Protein AF-A0A5E6NPQ6-F1 (afdb_monomer_lite)

Foldseek 3Di:
DWLKEKEKEFAQEQWKKAWDDKDWPFFDWPADDDRIDHHGDMDMTMGTGDPPDLAGTWMKTWIDDPQKIKIKTWGRHSDQFDTDIAIDIDHPDDQPQKAKEKWKWKAAVVGDIDIRDYDRGHDDMYMYIYIHIDGDPQDDPVRQVVVCVVPVPDDSRDDHCHDDVDDHPPPPPDDDDPPDDDDDDDDDDDDD

Sequence (192 aa):
MDLSTTVHLVNNTLFELKLSAKALKWGYWDTFPLGLLFPKTSSKFVVKDTSLAAAGSEGSVTYSFGGIVIHMKFCDSYSLGGNYAAIELQNQGREKKYEIGLSFTAQVDGGKVYHNYCPPAGHPLVLTFVIDSEYPYFLNDKQFKAMQKEAPNISQNTFCRIGIDSQRYNCIAWSMELIMHGLIHLKIIDNV

Radius of gyration: 20.34 Å; chains: 1; bounding box: 40×52×62 Å

pLDDT: mean 70.51, std 24.07, range [24.11, 98.06]

Structure (mmCIF, N/CA/C/O backbone):
data_AF-A0A5E6NPQ6-F1
#
_entry.id   AF-A0A5E6NPQ6-F1
#
loop_
_atom_site.group_PDB
_atom_site.id
_atom_site.type_symbol
_atom_site.label_atom_id
_atom_site.label_alt_id
_atom_site.label_comp_id
_atom_site.label_asym_id
_atom_site.label_entity_id
_atom_site.label_seq_id
_atom_site.pdbx_PDB_ins_code
_atom_site.Cartn_x
_atom_site.Cartn_y
_atom_site.Cartn_z
_atom_site.occupancy
_atom_site.B_iso_or_equiv
_atom_site.auth_seq_id
_atom_site.auth_comp_id
_atom_site.auth_asym_id
_atom_site.auth_atom_id
_atom_site.pdbx_PDB_model_num
ATOM 1 N N . MET A 1 1 ? 17.076 -3.491 -17.176 1.00 75.44 1 MET A N 1
ATOM 2 C CA . MET A 1 1 ? 16.511 -2.513 -16.227 1.00 75.44 1 MET A CA 1
ATOM 3 C C . MET A 1 1 ? 15.628 -3.296 -15.278 1.00 75.44 1 MET A C 1
ATOM 5 O O . MET A 1 1 ? 14.939 -4.186 -15.758 1.00 75.44 1 MET A O 1
ATOM 9 N N . ASP A 1 2 ? 15.729 -3.057 -13.973 1.00 86.69 2 ASP A N 1
ATOM 10 C CA . ASP A 1 2 ? 14.884 -3.727 -12.980 1.00 86.69 2 ASP A CA 1
ATOM 11 C C . ASP A 1 2 ? 13.606 -2.909 -12.782 1.00 86.69 2 ASP A C 1
ATOM 13 O O . ASP A 1 2 ? 13.653 -1.873 -12.132 1.00 86.69 2 ASP A O 1
ATOM 17 N N . LEU A 1 3 ? 12.509 -3.347 -13.403 1.00 88.38 3 LEU A N 1
ATOM 18 C CA . LEU A 1 3 ? 11.195 -2.695 -13.357 1.00 88.38 3 LEU A CA 1
ATOM 19 C C . LEU A 1 3 ? 10.318 -3.337 -12.279 1.00 88.38 3 LEU A C 1
ATOM 21 O O . LEU A 1 3 ? 9.252 -3.905 -12.555 1.00 88.38 3 LEU A O 1
ATOM 25 N N . SER A 1 4 ? 10.829 -3.354 -11.053 1.00 92.38 4 SER A N 1
ATOM 26 C CA . SER A 1 4 ? 10.164 -3.980 -9.922 1.00 92.38 4 SER A CA 1
ATOM 27 C C . SER A 1 4 ? 9.650 -2.959 -8.920 1.00 92.38 4 SER A C 1
ATOM 29 O O . SER A 1 4 ? 10.289 -1.956 -8.609 1.00 92.38 4 SER A O 1
ATOM 31 N N . THR A 1 5 ? 8.482 -3.269 -8.366 1.00 94.62 5 THR A N 1
ATOM 32 C CA . THR A 1 5 ? 7.914 -2.555 -7.232 1.00 94.62 5 THR A CA 1
ATOM 33 C C . THR A 1 5 ? 8.064 -3.421 -5.993 1.00 94.62 5 THR A C 1
ATOM 35 O O . THR A 1 5 ? 7.428 -4.472 -5.867 1.00 94.62 5 THR A O 1
ATOM 38 N N . THR A 1 6 ? 8.872 -2.963 -5.044 1.00 97.19 6 THR A N 1
ATOM 39 C CA . THR A 1 6 ? 8.909 -3.513 -3.690 1.00 97.19 6 THR A CA 1
ATOM 40 C C . THR A 1 6 ? 7.963 -2.721 -2.803 1.00 97.19 6 THR A C 1
ATOM 42 O O . THR A 1 6 ? 8.099 -1.509 -2.676 1.00 97.19 6 THR A O 1
ATOM 45 N N . VAL A 1 7 ? 7.034 -3.402 -2.139 1.00 97.69 7 VAL A N 1
ATOM 46 C CA . VAL A 1 7 ? 6.109 -2.778 -1.195 1.00 97.69 7 VAL A CA 1
ATOM 47 C C . VAL A 1 7 ? 6.358 -3.305 0.208 1.00 97.69 7 VAL A C 1
ATOM 49 O O . VAL A 1 7 ? 6.275 -4.506 0.467 1.00 97.69 7 VAL A O 1
ATOM 52 N N . HIS A 1 8 ? 6.607 -2.379 1.122 1.00 97.94 8 HIS A N 1
ATOM 53 C CA . HIS A 1 8 ? 6.555 -2.581 2.556 1.00 97.94 8 HIS A CA 1
ATOM 54 C C . HIS A 1 8 ? 5.198 -2.094 3.064 1.00 97.94 8 HIS A C 1
ATOM 56 O O . HIS A 1 8 ? 4.810 -0.956 2.821 1.00 97.94 8 HIS A O 1
ATOM 62 N N . LEU A 1 9 ? 4.462 -2.948 3.767 1.00 97.44 9 LEU A N 1
ATOM 63 C CA . LEU A 1 9 ? 3.198 -2.583 4.397 1.00 97.44 9 LEU A CA 1
ATOM 64 C C . LEU A 1 9 ? 3.353 -2.667 5.908 1.00 97.44 9 LEU A C 1
ATOM 66 O O . LEU A 1 9 ? 3.600 -3.748 6.442 1.00 97.44 9 LEU A O 1
ATOM 70 N N . VAL A 1 10 ? 3.198 -1.535 6.585 1.00 95.88 10 VAL A N 1
ATOM 71 C CA . VAL A 1 10 ? 3.301 -1.411 8.038 1.00 95.88 10 VAL A CA 1
ATOM 72 C C . VAL A 1 10 ? 1.903 -1.281 8.623 1.00 95.88 10 VAL A C 1
ATOM 74 O O . VAL A 1 10 ? 1.186 -0.318 8.355 1.00 95.88 10 VAL A O 1
ATOM 77 N N . ASN A 1 11 ? 1.530 -2.250 9.454 1.00 93.19 11 ASN A N 1
ATOM 78 C CA . ASN A 1 11 ? 0.334 -2.184 10.273 1.00 93.19 11 ASN A CA 1
ATOM 79 C C . ASN A 1 11 ? 0.713 -1.686 11.667 1.00 93.19 11 ASN A C 1
ATOM 81 O O . ASN A 1 11 ? 1.050 -2.473 12.550 1.00 93.19 11 ASN A O 1
ATOM 85 N N . ASN A 1 12 ? 0.627 -0.378 11.881 1.00 87.19 12 ASN A N 1
ATOM 86 C CA . ASN A 1 12 ? 0.799 0.210 13.202 1.00 87.19 12 ASN A CA 1
ATOM 87 C C . ASN A 1 12 ? -0.545 0.365 13.937 1.00 87.19 12 ASN A C 1
ATOM 89 O O . ASN A 1 12 ? -0.643 1.079 14.937 1.00 87.19 12 ASN A O 1
ATOM 93 N N . THR A 1 13 ? -1.596 -0.317 13.486 1.00 81.12 13 THR A N 1
ATOM 94 C CA . THR A 1 13 ? -2.876 -0.335 14.192 1.00 81.12 13 THR A CA 1
ATOM 95 C C . THR A 1 13 ? -2.891 -1.375 15.313 1.00 81.12 13 THR A C 1
ATOM 97 O O . THR A 1 13 ? -1.960 -2.170 15.474 1.00 81.12 13 THR A O 1
ATOM 100 N N . LEU A 1 14 ? -3.965 -1.370 16.106 1.00 79.75 14 LEU A N 1
ATOM 101 C CA . LEU A 1 14 ? -4.283 -2.442 17.059 1.00 79.75 14 LEU A CA 1
ATOM 102 C C . LEU A 1 14 ? -5.114 -3.572 16.432 1.00 79.75 14 LEU A C 1
ATOM 104 O O . L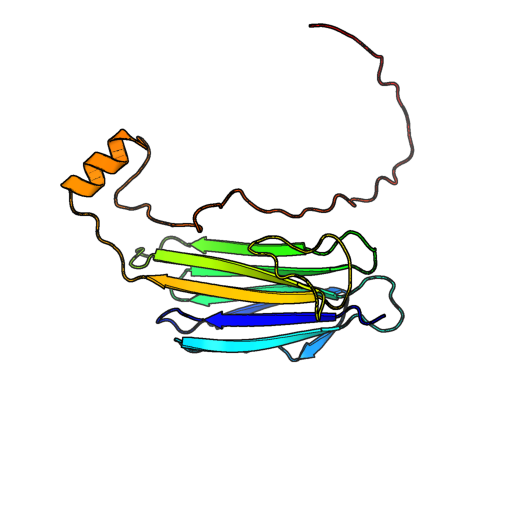EU A 1 14 ? -5.519 -4.497 17.134 1.00 79.75 14 LEU A O 1
ATOM 108 N N . PHE A 1 15 ? -5.386 -3.499 15.129 1.00 83.25 15 PHE A N 1
ATOM 109 C CA . PHE A 1 15 ? -6.256 -4.431 14.423 1.00 83.25 15 PHE A CA 1
ATOM 110 C C . PHE A 1 15 ? -5.454 -5.364 13.536 1.00 83.25 15 PHE A C 1
ATOM 112 O O . PHE A 1 15 ? -4.417 -5.002 12.986 1.00 83.25 15 PHE A O 1
ATOM 119 N N . GLU A 1 16 ? -5.965 -6.574 13.371 1.00 88.12 16 GLU A N 1
ATOM 120 C CA . GLU A 1 16 ? -5.510 -7.462 12.315 1.00 88.12 16 GLU A CA 1
ATOM 121 C C . GLU A 1 16 ? -6.087 -6.983 10.979 1.00 88.12 16 GLU A C 1
ATOM 123 O O . GLU A 1 16 ? -7.300 -6.803 10.842 1.00 88.12 16 GLU A O 1
ATOM 128 N N . LEU A 1 17 ? -5.217 -6.773 9.993 1.00 92.56 17 LEU A N 1
ATOM 129 C CA . LEU A 1 17 ? -5.628 -6.423 8.641 1.00 92.56 17 LEU A CA 1
ATOM 130 C C . LEU A 1 17 ? -5.745 -7.695 7.807 1.00 92.56 17 LEU A C 1
ATOM 132 O O . LEU A 1 17 ? -4.766 -8.421 7.624 1.00 92.56 17 LEU A O 1
ATOM 136 N N . LYS A 1 18 ? -6.926 -7.935 7.240 1.00 96.12 18 LYS A N 1
ATOM 137 C CA . LYS A 1 18 ? -7.176 -9.068 6.348 1.00 96.12 18 LYS A CA 1
ATOM 138 C C . LYS A 1 18 ? -7.104 -8.641 4.891 1.00 96.12 18 LYS A C 1
ATOM 140 O O . LYS A 1 18 ? -7.834 -7.737 4.476 1.00 96.12 18 LYS A O 1
ATOM 145 N N . LEU A 1 19 ? -6.273 -9.323 4.107 1.00 97.81 19 LEU A N 1
ATOM 146 C CA . LEU A 1 19 ? -6.236 -9.161 2.659 1.00 97.81 19 LEU A CA 1
ATOM 147 C C . LEU A 1 19 ? -7.577 -9.619 2.078 1.00 97.81 19 LEU A C 1
ATOM 149 O O . LEU A 1 19 ? -8.000 -10.761 2.257 1.00 97.81 19 LEU A O 1
ATOM 153 N N . SER A 1 20 ? -8.246 -8.708 1.386 1.00 95.25 20 SER A N 1
ATOM 154 C CA . SER A 1 20 ? -9.562 -8.929 0.779 1.00 95.25 20 SER A CA 1
ATOM 155 C C . SER A 1 20 ? -9.485 -9.061 -0.740 1.00 95.25 20 SER A C 1
ATOM 157 O O . SER A 1 20 ? -10.247 -9.824 -1.324 1.00 95.25 20 SER A O 1
ATOM 159 N N . ALA A 1 21 ? -8.538 -8.370 -1.377 1.00 97.00 21 ALA A N 1
ATOM 160 C CA . ALA A 1 21 ? -8.293 -8.471 -2.809 1.00 97.00 21 ALA A CA 1
ATOM 161 C C . ALA A 1 21 ? -6.834 -8.148 -3.144 1.00 97.00 21 ALA A C 1
ATOM 163 O O . ALA A 1 21 ? -6.182 -7.359 -2.459 1.00 97.00 21 ALA A O 1
ATOM 164 N N . LYS A 1 22 ? -6.341 -8.733 -4.236 1.00 97.56 22 LYS A N 1
ATOM 165 C CA . LYS A 1 22 ? -5.097 -8.341 -4.904 1.00 97.56 22 LYS A CA 1
ATOM 166 C C . LYS A 1 22 ? -5.261 -8.523 -6.408 1.00 97.56 22 LYS A C 1
ATOM 168 O O . LYS A 1 22 ? -5.879 -9.498 -6.832 1.00 97.56 22 LYS A O 1
ATOM 173 N N . ALA A 1 23 ? -4.693 -7.624 -7.196 1.00 96.25 23 ALA A N 1
ATOM 174 C CA . ALA A 1 23 ? -4.750 -7.687 -8.651 1.00 96.25 23 ALA A CA 1
ATOM 175 C C . ALA A 1 23 ? -3.447 -7.169 -9.262 1.00 96.25 23 ALA A C 1
ATOM 177 O O . ALA A 1 23 ? -2.785 -6.310 -8.679 1.00 96.25 23 ALA A O 1
ATOM 178 N N . LEU A 1 24 ? -3.105 -7.692 -10.437 1.00 93.56 24 LEU A N 1
ATOM 179 C CA . LEU A 1 24 ? -2.032 -7.177 -11.280 1.00 93.56 24 LEU A CA 1
ATOM 180 C C . LEU A 1 24 ? -2.645 -6.693 -12.582 1.00 93.56 24 LEU A C 1
ATOM 182 O O . LEU A 1 24 ? -3.485 -7.382 -13.159 1.00 93.56 24 LEU A O 1
ATOM 186 N N . LYS A 1 25 ? -2.212 -5.516 -13.019 1.00 90.75 25 LYS A N 1
ATOM 187 C CA . LYS A 1 25 ? -2.434 -5.052 -14.385 1.00 90.75 25 LYS A CA 1
ATOM 188 C C . LYS A 1 25 ? -1.242 -5.428 -15.262 1.00 90.75 25 LYS A C 1
ATOM 190 O O . LYS A 1 25 ? -1.452 -5.914 -16.367 1.00 90.75 25 LYS A O 1
ATOM 195 N N . TRP A 1 26 ? -0.025 -5.296 -14.727 1.00 89.69 26 TRP A N 1
ATOM 196 C CA . TRP A 1 26 ? 1.223 -5.686 -15.384 1.00 89.69 26 TRP A CA 1
ATOM 197 C C . TRP A 1 26 ? 2.188 -6.360 -14.407 1.00 89.69 26 TRP A C 1
ATOM 199 O O . TRP A 1 26 ? 2.178 -6.071 -13.207 1.00 89.69 26 TRP A O 1
ATOM 209 N N . GLY A 1 27 ? 3.036 -7.244 -14.934 1.00 91.38 27 GLY A N 1
ATOM 210 C CA . GLY A 1 27 ? 4.029 -7.978 -14.155 1.00 91.38 27 GLY A CA 1
ATOM 211 C C . GLY A 1 27 ? 3.503 -9.257 -13.497 1.00 91.38 27 GLY A C 1
ATOM 212 O O . GLY A 1 27 ? 2.430 -9.766 -13.824 1.00 91.38 27 GLY A O 1
ATOM 213 N N . TYR A 1 28 ? 4.281 -9.785 -12.556 1.00 93.50 28 TYR A N 1
ATOM 214 C CA . TYR A 1 28 ? 3.960 -10.966 -11.760 1.00 93.50 28 TYR A CA 1
ATOM 215 C C . TYR A 1 28 ? 4.395 -10.788 -10.298 1.00 93.50 28 TYR A C 1
ATOM 217 O O . TYR A 1 28 ? 5.308 -10.024 -9.984 1.00 93.50 28 TYR A O 1
ATOM 225 N N . TRP A 1 29 ? 3.735 -11.505 -9.384 1.00 96.25 29 TRP A N 1
ATOM 226 C CA . TRP A 1 29 ? 4.124 -11.541 -7.972 1.00 96.25 29 TRP A CA 1
ATOM 227 C C . TRP A 1 29 ? 5.387 -12.390 -7.813 1.00 96.25 29 TRP A C 1
ATOM 229 O O . TRP A 1 29 ? 5.336 -13.604 -7.990 1.00 96.25 29 TRP A O 1
ATOM 239 N N . ASP A 1 30 ? 6.501 -11.764 -7.450 1.00 96.44 30 ASP A N 1
ATOM 240 C CA . ASP A 1 30 ? 7.721 -12.466 -7.036 1.00 96.44 30 ASP A CA 1
ATOM 241 C C . ASP A 1 30 ? 7.594 -12.933 -5.580 1.00 96.44 30 ASP A C 1
ATOM 243 O O . ASP A 1 30 ? 7.943 -14.055 -5.225 1.00 96.44 30 ASP A O 1
ATOM 247 N N . THR A 1 31 ? 6.990 -12.085 -4.745 1.00 97.50 31 THR A N 1
ATOM 248 C CA . THR A 1 31 ? 6.522 -12.431 -3.398 1.00 97.50 31 THR A CA 1
ATOM 249 C C . THR A 1 31 ? 5.117 -11.874 -3.188 1.00 97.50 31 THR A C 1
ATOM 251 O O . THR A 1 31 ? 4.778 -10.805 -3.697 1.00 97.50 31 THR A O 1
ATOM 254 N N . PHE A 1 32 ? 4.269 -12.613 -2.470 1.00 97.62 32 PHE A N 1
ATOM 255 C CA . PHE A 1 32 ? 2.847 -12.293 -2.325 1.00 97.62 32 PHE A CA 1
ATOM 256 C C . PHE A 1 32 ? 2.561 -11.446 -1.074 1.00 97.62 32 PHE A C 1
ATOM 258 O O . PHE A 1 32 ? 3.206 -11.653 -0.045 1.00 97.62 32 PHE A O 1
ATOM 265 N N . PRO A 1 33 ? 1.554 -10.550 -1.114 1.00 97.31 33 PRO A N 1
ATOM 266 C CA . PRO A 1 33 ? 1.061 -9.887 0.089 1.00 97.31 33 PRO A CA 1
ATOM 267 C C . PRO A 1 33 ? 0.493 -10.919 1.072 1.00 97.31 33 PRO A C 1
ATOM 269 O O . PRO A 1 33 ? -0.178 -11.875 0.668 1.00 97.31 33 PRO A O 1
ATOM 272 N N . LEU A 1 34 ? 0.745 -10.725 2.368 1.00 96.81 34 LEU A N 1
ATOM 273 C CA . LEU A 1 34 ? 0.269 -11.642 3.404 1.00 96.81 34 LEU A CA 1
ATOM 274 C C . LEU A 1 34 ? -1.256 -11.594 3.528 1.00 96.81 34 LEU A C 1
ATOM 276 O O . LEU A 1 34 ? -1.849 -10.517 3.559 1.00 96.81 34 LEU A O 1
ATOM 280 N N . GLY A 1 35 ? -1.888 -12.763 3.660 1.00 97.12 35 GLY A N 1
ATOM 281 C CA . GLY A 1 35 ? -3.342 -12.870 3.824 1.00 97.12 35 GLY A CA 1
ATOM 282 C C . GLY A 1 35 ? -3.869 -12.203 5.100 1.00 97.12 35 GLY A C 1
ATOM 283 O O . GLY A 1 35 ? -4.976 -11.667 5.103 1.00 97.12 35 GLY A O 1
ATOM 284 N N . LEU A 1 36 ? -3.060 -12.208 6.160 1.00 96.06 36 LEU A N 1
ATOM 285 C CA . LEU A 1 36 ? -3.320 -11.558 7.441 1.00 96.06 36 LEU A CA 1
ATOM 286 C C . LEU A 1 36 ? -2.062 -10.801 7.865 1.00 96.06 36 LEU A C 1
ATOM 288 O O . LEU A 1 36 ? -0.958 -11.339 7.770 1.00 96.06 36 LEU A O 1
ATOM 292 N N . LEU A 1 37 ? -2.231 -9.567 8.331 1.00 96.62 37 LEU A N 1
ATOM 293 C CA . LEU A 1 37 ? -1.156 -8.746 8.874 1.00 96.62 37 LEU A CA 1
ATOM 294 C C . LEU A 1 37 ? -1.509 -8.335 10.305 1.00 96.62 37 LEU A C 1
ATOM 296 O O . LEU A 1 37 ? -2.423 -7.537 10.528 1.00 96.62 37 LEU A O 1
ATOM 300 N N . PHE A 1 38 ? -0.788 -8.903 11.271 1.00 92.44 38 PHE A N 1
ATOM 301 C CA . PHE A 1 38 ? -1.058 -8.723 12.695 1.00 92.44 38 PHE A CA 1
ATOM 302 C C . PHE A 1 38 ? -0.792 -7.284 13.170 1.00 92.44 38 PHE A C 1
ATOM 304 O O . PHE A 1 38 ? -0.008 -6.562 12.542 1.00 92.44 38 PHE A O 1
ATOM 311 N N . PRO A 1 39 ? -1.416 -6.856 14.281 1.00 87.88 39 PRO A N 1
ATOM 312 C CA . PRO A 1 39 ? -1.133 -5.565 14.900 1.00 87.88 39 PRO A CA 1
ATOM 313 C C . PRO A 1 39 ? 0.361 -5.352 15.151 1.00 87.88 39 PRO A C 1
ATOM 315 O O . PRO A 1 39 ? 1.050 -6.269 15.594 1.00 87.88 39 PRO A O 1
ATOM 318 N N . LYS A 1 40 ? 0.845 -4.126 14.928 1.00 88.44 40 LYS A N 1
ATOM 319 C CA . LYS A 1 40 ? 2.238 -3.712 15.190 1.00 88.44 40 LYS A CA 1
ATOM 320 C C . LYS A 1 40 ? 3.289 -4.540 14.438 1.00 88.44 40 LYS A C 1
ATOM 322 O O . LYS A 1 40 ? 4.401 -4.730 14.926 1.00 88.44 40 LYS A O 1
ATOM 327 N N . THR A 1 41 ? 2.948 -5.014 13.241 1.00 94.69 41 THR A N 1
ATOM 328 C CA . THR A 1 41 ? 3.862 -5.765 12.370 1.00 94.69 41 THR A CA 1
ATOM 329 C C . THR A 1 41 ? 3.996 -5.116 10.998 1.00 94.69 41 THR A C 1
ATOM 331 O O . THR A 1 41 ? 3.253 -4.201 10.636 1.00 94.69 41 THR A O 1
ATOM 334 N N . SER A 1 42 ? 4.963 -5.593 10.219 1.00 96.69 42 SER A N 1
ATOM 335 C CA . SER A 1 42 ? 5.135 -5.211 8.825 1.00 96.69 42 SER A CA 1
ATOM 336 C C . SER A 1 42 ? 5.249 -6.439 7.929 1.00 96.69 42 SER A C 1
ATOM 338 O O . SER A 1 42 ? 5.558 -7.544 8.374 1.00 96.69 42 SER A O 1
ATOM 340 N N . SER A 1 43 ? 4.979 -6.240 6.645 1.00 97.25 43 SER A N 1
ATOM 341 C CA . SER A 1 43 ? 5.184 -7.241 5.603 1.00 97.25 43 SER A CA 1
ATOM 342 C C . SER A 1 43 ? 5.872 -6.626 4.397 1.00 97.25 43 SER A C 1
ATOM 344 O O . SER A 1 43 ? 5.867 -5.407 4.218 1.00 97.25 43 SER A O 1
ATOM 346 N N . LYS A 1 44 ? 6.475 -7.485 3.579 1.00 98.00 44 LYS A N 1
ATOM 347 C CA . LYS A 1 44 ? 7.107 -7.122 2.316 1.00 98.00 44 LYS A CA 1
ATOM 348 C C . LYS A 1 44 ? 6.551 -8.013 1.216 1.00 98.00 44 LYS A C 1
ATOM 350 O O . LYS A 1 44 ? 6.472 -9.225 1.400 1.00 98.00 44 LYS A O 1
ATOM 355 N N . PHE A 1 45 ? 6.227 -7.417 0.081 1.00 98.06 45 PHE A N 1
ATOM 356 C CA . PHE A 1 45 ? 5.916 -8.139 -1.144 1.00 98.06 45 PHE A CA 1
ATOM 357 C C . PHE A 1 45 ? 6.498 -7.412 -2.358 1.00 98.06 45 PHE A C 1
ATOM 359 O O . PHE A 1 45 ? 6.835 -6.230 -2.281 1.00 98.06 45 PHE A O 1
ATOM 366 N N . VAL A 1 46 ? 6.669 -8.132 -3.464 1.00 97.62 46 VAL A N 1
ATOM 367 C CA . VAL A 1 46 ? 7.402 -7.653 -4.641 1.00 97.62 46 VAL A CA 1
ATOM 368 C C . VAL A 1 46 ? 6.656 -8.057 -5.902 1.00 97.62 46 VAL A C 1
ATOM 370 O O . VAL A 1 46 ? 6.297 -9.225 -6.073 1.00 97.62 46 VAL A O 1
ATOM 373 N N . VAL A 1 47 ? 6.464 -7.088 -6.794 1.00 96.06 47 VAL A N 1
ATOM 374 C CA . VAL A 1 47 ? 5.977 -7.305 -8.158 1.00 96.06 47 VAL A CA 1
ATOM 375 C C . VAL A 1 47 ? 7.116 -7.010 -9.119 1.00 96.06 47 VAL A C 1
ATOM 377 O O . VAL A 1 47 ? 7.765 -5.975 -9.002 1.00 96.06 47 VAL A O 1
ATOM 380 N N . LYS A 1 48 ? 7.362 -7.920 -10.057 1.00 93.19 48 LYS A N 1
ATOM 381 C CA . LYS A 1 48 ? 8.367 -7.758 -11.110 1.00 93.19 48 LYS A CA 1
ATOM 382 C C . LYS A 1 48 ? 7.682 -7.643 -12.458 1.00 93.19 48 LYS A C 1
ATOM 384 O O . LYS A 1 48 ? 6.645 -8.266 -12.677 1.00 93.19 48 LYS A O 1
ATOM 389 N N . ASP A 1 49 ? 8.264 -6.863 -13.354 1.00 89.25 49 ASP A N 1
ATOM 390 C CA . ASP A 1 49 ? 7.870 -6.857 -14.757 1.00 89.25 49 ASP A CA 1
ATOM 391 C C . ASP A 1 49 ? 7.991 -8.260 -15.370 1.00 89.25 49 ASP A C 1
ATOM 393 O O . ASP A 1 49 ? 8.858 -9.058 -14.999 1.00 89.25 49 ASP A O 1
ATOM 397 N N . THR A 1 50 ? 7.103 -8.571 -16.311 1.00 81.00 50 THR A N 1
ATOM 398 C CA . THR A 1 50 ? 7.242 -9.811 -17.075 1.00 81.00 50 THR A CA 1
ATOM 399 C C . THR A 1 50 ? 8.365 -9.571 -18.058 1.00 81.00 50 THR A C 1
ATOM 401 O O . THR A 1 50 ? 8.207 -8.756 -18.966 1.00 81.00 50 THR A O 1
ATOM 404 N N . SER A 1 51 ? 9.496 -10.259 -17.878 1.00 63.38 51 SER A N 1
ATOM 405 C CA . SER A 1 51 ? 10.602 -10.160 -18.824 1.00 63.38 51 SER A CA 1
ATOM 406 C C . SER A 1 51 ? 10.030 -10.332 -20.232 1.00 63.38 51 SER A C 1
ATOM 408 O O . SER A 1 51 ? 9.335 -11.313 -20.486 1.00 63.38 51 SER A O 1
ATOM 410 N N . LEU A 1 52 ? 10.273 -9.342 -21.101 1.00 62.81 52 LEU A N 1
ATOM 411 C CA . LEU A 1 52 ? 9.792 -9.184 -22.488 1.00 62.81 52 LEU A CA 1
ATOM 412 C C . LEU A 1 52 ? 8.648 -8.174 -22.727 1.00 62.81 52 LEU A C 1
ATOM 414 O O . LEU A 1 52 ? 8.440 -7.820 -23.887 1.00 62.81 52 LEU A O 1
ATOM 418 N N . ALA A 1 53 ? 7.952 -7.653 -21.711 1.00 64.62 53 ALA A N 1
ATOM 419 C CA . ALA A 1 53 ? 6.936 -6.610 -21.905 1.00 64.62 53 ALA A CA 1
ATOM 420 C C . ALA A 1 53 ? 7.474 -5.223 -21.521 1.00 64.62 53 ALA A C 1
ATOM 422 O O . ALA A 1 53 ? 7.964 -5.018 -20.422 1.00 64.62 53 ALA A O 1
ATOM 423 N N . ALA A 1 54 ? 7.349 -4.227 -22.400 1.00 70.81 54 ALA A N 1
ATOM 424 C CA . ALA A 1 54 ? 7.659 -2.831 -22.072 1.00 70.81 54 ALA A CA 1
ATOM 425 C C . ALA A 1 54 ? 6.536 -2.192 -21.224 1.00 70.81 54 ALA A C 1
ATOM 427 O O . ALA A 1 54 ? 5.966 -1.173 -21.608 1.00 70.81 54 ALA A O 1
ATOM 428 N N . ALA A 1 55 ? 6.161 -2.839 -20.116 1.00 76.75 55 ALA A N 1
ATOM 429 C CA . ALA A 1 55 ? 4.982 -2.497 -19.322 1.00 76.75 55 ALA A CA 1
ATOM 430 C C . ALA A 1 55 ? 5.324 -2.089 -17.881 1.00 76.75 55 ALA A C 1
ATOM 432 O O . ALA A 1 55 ? 4.740 -1.132 -17.373 1.00 76.75 55 ALA A O 1
ATOM 433 N N . GLY A 1 56 ? 6.297 -2.756 -17.251 1.00 87.31 56 GLY A N 1
ATOM 434 C CA . GLY A 1 56 ? 6.687 -2.492 -15.867 1.00 87.31 56 GLY A CA 1
ATOM 435 C C . GLY A 1 56 ? 5.897 -3.333 -14.859 1.00 87.31 56 GLY A C 1
ATOM 436 O O . GLY A 1 56 ? 5.346 -4.384 -15.194 1.00 87.31 56 GLY A O 1
ATOM 437 N N . SER A 1 57 ? 5.837 -2.891 -13.602 1.00 90.50 57 SER A N 1
ATOM 438 C CA . SER A 1 57 ? 5.113 -3.600 -12.539 1.00 90.50 57 SER A CA 1
ATOM 439 C C . SER A 1 57 ? 3.984 -2.746 -11.970 1.00 90.50 57 SER A C 1
ATOM 441 O O . SER A 1 57 ? 4.219 -1.751 -11.295 1.00 90.50 57 SER A O 1
ATOM 443 N N . GLU A 1 58 ? 2.735 -3.146 -12.231 1.00 91.56 58 GLU A N 1
ATOM 444 C CA . GLU A 1 58 ? 1.537 -2.390 -11.848 1.00 91.56 58 GLU A CA 1
ATOM 445 C C . GLU A 1 58 ? 0.514 -3.300 -11.167 1.00 91.56 58 GLU A C 1
ATOM 447 O O . GLU A 1 58 ? 0.081 -4.321 -11.717 1.00 91.56 58 GLU A O 1
ATOM 452 N N . GLY A 1 59 ? 0.067 -2.906 -9.977 1.00 93.81 59 GLY A N 1
ATOM 453 C CA . GLY A 1 59 ? -0.848 -3.720 -9.198 1.00 93.81 59 GLY A CA 1
ATOM 454 C C . GLY A 1 59 ? -1.587 -2.973 -8.103 1.00 93.81 59 GLY A C 1
ATOM 455 O O . GLY A 1 59 ? -1.466 -1.763 -7.906 1.00 93.81 59 GLY A O 1
ATOM 456 N N . SER A 1 60 ? -2.407 -3.734 -7.387 1.00 96.25 60 SER A N 1
ATOM 457 C CA . SER A 1 60 ? -3.142 -3.245 -6.228 1.00 96.25 60 SER A CA 1
ATOM 458 C C . SER A 1 60 ? -3.346 -4.333 -5.184 1.00 96.25 60 SER A C 1
ATOM 460 O O . SER A 1 60 ? -3.422 -5.526 -5.497 1.00 96.25 60 SER A O 1
ATOM 462 N N . VAL A 1 61 ? -3.467 -3.904 -3.932 1.00 97.69 61 VAL A N 1
ATOM 463 C CA . VAL A 1 61 ? -3.846 -4.742 -2.793 1.00 97.69 61 VAL A CA 1
ATOM 464 C C . VAL A 1 61 ? -4.901 -4.020 -1.968 1.00 97.69 61 VAL A C 1
ATOM 466 O O . VAL A 1 61 ? -4.881 -2.799 -1.838 1.00 97.69 61 VAL A O 1
ATOM 469 N N . THR A 1 62 ? -5.852 -4.769 -1.420 1.00 96.19 62 THR A N 1
ATOM 470 C CA . THR A 1 62 ? -6.901 -4.228 -0.554 1.00 96.19 62 THR A CA 1
ATOM 471 C C . THR A 1 62 ? -6.922 -4.983 0.762 1.00 96.19 62 THR A C 1
ATOM 473 O O . THR A 1 62 ? -7.165 -6.192 0.783 1.00 96.19 62 THR A O 1
ATOM 476 N N . TYR A 1 63 ? -6.728 -4.266 1.863 1.00 94.44 63 TYR A N 1
ATOM 477 C CA . TYR A 1 63 ? -6.849 -4.800 3.217 1.00 94.44 63 TYR A CA 1
ATOM 478 C C . TYR A 1 63 ? -8.114 -4.288 3.892 1.00 94.44 63 TYR A C 1
ATOM 480 O O . TYR A 1 63 ? -8.641 -3.239 3.539 1.00 94.44 63 TYR A O 1
ATOM 488 N N . SER A 1 64 ? -8.621 -5.039 4.862 1.00 89.38 64 SER A N 1
ATOM 489 C CA . SER A 1 64 ? -9.834 -4.674 5.585 1.00 89.38 64 SER A CA 1
ATOM 490 C C . SER A 1 64 ? -9.783 -5.098 7.046 1.00 89.38 64 SER A C 1
ATOM 492 O O . SER A 1 64 ? -9.146 -6.094 7.388 1.00 89.38 64 SER A O 1
ATOM 494 N N . PHE A 1 65 ? -10.478 -4.349 7.897 1.00 84.38 65 PHE A N 1
ATOM 495 C CA . PHE A 1 65 ? -10.739 -4.688 9.295 1.00 84.38 65 PHE A CA 1
ATOM 496 C C . PHE A 1 65 ? -11.987 -3.936 9.765 1.00 84.38 65 PHE A C 1
ATOM 498 O O . PHE A 1 65 ? -12.196 -2.790 9.386 1.00 84.38 65 PHE A O 1
ATOM 505 N N . GLY A 1 66 ? -12.852 -4.559 10.568 1.00 72.62 66 GLY A N 1
ATOM 506 C CA . GLY A 1 66 ? -13.963 -3.849 11.226 1.00 72.62 66 GLY A CA 1
ATOM 507 C C . GLY A 1 66 ? -14.929 -3.061 10.315 1.00 72.62 66 GLY A C 1
ATOM 508 O O . GLY A 1 66 ? -15.589 -2.149 10.800 1.00 72.62 66 GLY A O 1
ATOM 509 N N . GLY A 1 67 ? -15.029 -3.378 9.016 1.00 73.94 67 GLY A N 1
ATOM 510 C CA . GLY A 1 67 ? -15.825 -2.609 8.039 1.00 73.94 67 GLY A CA 1
ATOM 511 C C . GLY A 1 67 ? -15.104 -1.402 7.413 1.00 73.94 67 GLY A C 1
ATOM 512 O 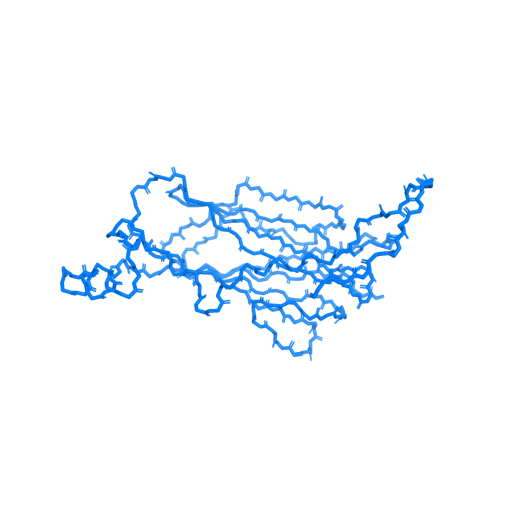O . GLY A 1 67 ? -15.703 -0.662 6.631 1.00 73.94 67 GLY A O 1
ATOM 513 N N . ILE A 1 68 ? -13.825 -1.215 7.740 1.00 78.25 68 ILE A N 1
ATOM 514 C CA . ILE A 1 68 ? -12.888 -0.321 7.060 1.00 78.25 68 ILE A CA 1
ATOM 515 C C . ILE A 1 68 ? -12.178 -1.121 5.969 1.00 78.25 68 ILE A C 1
ATOM 517 O O . ILE A 1 68 ? -11.740 -2.250 6.197 1.00 78.25 68 ILE A O 1
ATOM 521 N N . VAL A 1 69 ? -12.074 -0.524 4.787 1.00 85.06 69 VAL A N 1
ATOM 522 C CA . VAL A 1 69 ? -11.396 -1.071 3.613 1.00 85.06 69 VAL A CA 1
ATOM 523 C C . VAL A 1 69 ? -10.320 -0.077 3.183 1.00 85.06 69 VAL A C 1
ATOM 525 O O . VAL A 1 69 ? -10.583 1.120 3.091 1.00 85.06 69 VAL A O 1
ATOM 528 N N . ILE A 1 70 ? -9.105 -0.565 2.957 1.00 86.25 70 ILE A N 1
ATOM 529 C CA . ILE A 1 70 ? -7.930 0.222 2.584 1.00 86.25 70 ILE A CA 1
ATOM 530 C C . ILE A 1 70 ? -7.428 -0.306 1.246 1.00 86.25 70 ILE A C 1
ATOM 532 O O . ILE A 1 70 ? -6.926 -1.429 1.169 1.00 86.25 70 ILE A O 1
ATOM 536 N N . HIS A 1 71 ? -7.571 0.503 0.203 1.00 88.06 71 HIS A N 1
ATOM 537 C CA . HIS A 1 71 ? -7.111 0.199 -1.145 1.00 88.06 71 HIS A CA 1
ATOM 538 C C . HIS A 1 71 ? -5.746 0.835 -1.373 1.00 88.06 71 HIS A C 1
ATOM 540 O O . HIS A 1 71 ? -5.581 2.034 -1.177 1.00 88.06 71 HIS A O 1
ATOM 546 N N . MET A 1 72 ? -4.775 0.044 -1.815 1.00 91.31 72 MET A N 1
ATOM 547 C CA . MET A 1 72 ? -3.451 0.516 -2.205 1.00 91.31 72 MET A CA 1
ATOM 548 C C . MET A 1 72 ? -3.199 0.152 -3.661 1.00 91.31 72 MET A C 1
ATOM 550 O O . MET A 1 72 ? -3.409 -0.995 -4.060 1.00 91.31 72 MET A O 1
ATOM 554 N N . LYS A 1 73 ? -2.740 1.121 -4.449 1.00 91.56 73 LYS A N 1
ATOM 555 C CA . LYS A 1 73 ? -2.324 0.937 -5.845 1.00 91.56 73 LYS A CA 1
ATOM 556 C C . LYS A 1 73 ? -0.881 1.378 -6.000 1.00 91.56 73 LYS A C 1
ATOM 558 O O . LYS A 1 73 ? -0.443 2.286 -5.295 1.00 91.56 73 LYS A O 1
ATOM 563 N N . PHE A 1 74 ? -0.166 0.747 -6.918 1.00 91.94 74 PHE A N 1
ATOM 564 C CA . PHE A 1 74 ? 1.234 1.042 -7.177 1.00 91.94 74 PHE A CA 1
ATOM 565 C C . PHE A 1 74 ? 1.610 0.720 -8.621 1.00 91.94 74 PHE A C 1
ATOM 567 O O . PHE A 1 74 ? 1.040 -0.189 -9.231 1.00 91.94 74 PHE A O 1
ATOM 574 N N . CYS A 1 75 ? 2.587 1.457 -9.140 1.00 89.38 75 CYS A N 1
ATOM 575 C CA . CYS A 1 75 ? 3.157 1.247 -10.457 1.00 89.38 75 CYS A CA 1
ATOM 576 C C . CYS A 1 75 ? 4.611 1.707 -10.505 1.00 89.38 75 CYS A C 1
ATOM 578 O O . CYS A 1 75 ? 4.897 2.861 -10.182 1.00 89.38 75 CYS A O 1
ATOM 580 N N . ASP A 1 76 ? 5.478 0.825 -10.986 1.00 88.12 76 ASP A N 1
ATOM 581 C CA . ASP A 1 76 ? 6.785 1.149 -11.546 1.00 88.12 76 ASP A CA 1
ATOM 582 C C . ASP A 1 76 ? 6.677 1.044 -13.073 1.00 88.12 76 ASP A C 1
ATOM 584 O O . ASP A 1 76 ? 6.582 -0.056 -13.621 1.00 88.12 76 ASP A O 1
ATOM 588 N N . SER A 1 77 ? 6.561 2.189 -13.748 1.00 81.94 77 SER A N 1
ATOM 589 C CA . SER A 1 77 ? 6.285 2.242 -15.192 1.00 81.94 77 SER A CA 1
ATOM 590 C C . SER A 1 77 ? 7.526 1.876 -16.004 1.00 81.94 77 SER A C 1
ATOM 592 O O . SER A 1 77 ? 8.630 2.232 -15.626 1.00 81.94 77 SER A O 1
ATOM 594 N N . TYR A 1 78 ? 7.371 1.256 -17.177 1.00 77.69 78 TYR A N 1
ATOM 595 C CA . TYR A 1 78 ? 8.482 1.137 -18.136 1.00 77.69 78 TYR A CA 1
ATOM 596 C C . TYR A 1 78 ? 8.981 2.508 -18.634 1.00 77.69 78 TYR A C 1
ATOM 598 O O . TYR A 1 78 ? 10.163 2.690 -18.929 1.00 77.69 78 TYR A O 1
ATOM 606 N N . SER A 1 79 ? 8.077 3.483 -18.770 1.00 68.19 79 SER A N 1
ATOM 607 C CA . SER A 1 79 ? 8.433 4.834 -19.205 1.00 68.19 79 SER A CA 1
ATOM 608 C C . SER A 1 79 ? 9.111 5.618 -18.077 1.00 68.19 79 SER A C 1
ATOM 610 O O . SER A 1 79 ? 8.696 5.555 -16.923 1.00 68.19 79 SER A O 1
ATOM 612 N N . LEU A 1 80 ? 10.096 6.455 -18.430 1.00 57.38 80 LEU A N 1
ATOM 613 C CA . LEU A 1 80 ? 10.859 7.321 -17.510 1.00 57.38 80 LEU A CA 1
ATOM 614 C C . LEU A 1 80 ? 10.010 8.368 -16.749 1.00 57.38 80 LEU A C 1
ATOM 616 O O . LEU A 1 80 ? 10.566 9.202 -16.048 1.00 57.38 80 LEU A O 1
ATOM 620 N N . GLY A 1 81 ? 8.687 8.361 -16.898 1.00 57.12 81 GLY A N 1
ATOM 621 C CA . GLY A 1 81 ? 7.754 9.276 -16.251 1.00 57.12 81 GLY A CA 1
ATOM 622 C C . GLY A 1 81 ? 6.408 8.592 -16.078 1.00 57.12 81 GLY A C 1
ATOM 623 O O . GLY A 1 81 ? 5.606 8.578 -17.010 1.00 57.12 81 GLY A O 1
ATOM 624 N N . GLY A 1 82 ? 6.171 7.977 -14.921 1.00 71.50 82 GLY A N 1
ATOM 625 C CA . GLY A 1 82 ? 4.946 7.191 -14.732 1.00 71.50 82 GLY A CA 1
ATOM 626 C C . GLY A 1 82 ? 4.818 6.415 -13.428 1.00 71.50 82 GLY A C 1
ATOM 627 O O . GLY A 1 82 ? 3.816 5.724 -13.254 1.00 71.50 82 GLY A O 1
ATOM 628 N N . ASN A 1 83 ? 5.781 6.521 -12.510 1.00 82.69 83 ASN A N 1
ATOM 629 C CA . ASN A 1 83 ? 5.651 5.870 -11.213 1.00 82.69 83 ASN A CA 1
ATOM 630 C C . ASN A 1 83 ? 4.516 6.518 -10.424 1.00 82.69 83 ASN A C 1
ATOM 632 O O . ASN A 1 83 ? 4.436 7.745 -10.314 1.00 82.69 83 ASN A O 1
ATOM 636 N N . TYR A 1 84 ? 3.645 5.692 -9.857 1.00 83.50 84 TYR A N 1
ATOM 637 C CA . TYR A 1 84 ? 2.557 6.179 -9.025 1.00 83.50 84 TYR A CA 1
ATOM 638 C C . TYR A 1 84 ? 2.285 5.236 -7.860 1.00 83.50 84 TYR A C 1
ATOM 640 O O . TYR A 1 84 ? 2.528 4.032 -7.918 1.00 83.50 84 TYR A O 1
ATOM 648 N N . ALA A 1 85 ? 1.738 5.806 -6.796 1.00 83.69 85 ALA A N 1
ATOM 649 C CA . ALA A 1 85 ? 1.215 5.089 -5.655 1.00 83.69 85 ALA A CA 1
ATOM 650 C C . ALA A 1 85 ? -0.007 5.841 -5.140 1.00 83.69 85 ALA A C 1
ATOM 652 O O . ALA A 1 85 ? -0.067 7.069 -5.204 1.00 83.69 85 ALA A O 1
ATOM 653 N N . ALA A 1 86 ? -0.987 5.097 -4.646 1.00 80.31 86 ALA A N 1
ATOM 654 C CA . ALA A 1 86 ? -2.176 5.659 -4.031 1.00 80.31 86 ALA A CA 1
ATOM 655 C C . ALA A 1 86 ? -2.594 4.793 -2.848 1.00 80.31 86 ALA A C 1
ATOM 657 O O . ALA A 1 86 ? -2.473 3.567 -2.901 1.00 80.31 86 ALA A O 1
ATOM 658 N N . ILE A 1 87 ? -3.112 5.436 -1.805 1.00 79.56 87 ILE A N 1
ATOM 659 C CA . ILE A 1 87 ? -3.760 4.776 -0.677 1.00 79.56 87 ILE A CA 1
ATOM 660 C C . ILE A 1 87 ? -5.099 5.461 -0.408 1.00 79.56 87 ILE A C 1
ATOM 662 O O . ILE A 1 87 ? -5.175 6.679 -0.262 1.00 79.56 87 ILE A O 1
ATOM 666 N N . GLU A 1 88 ? -6.167 4.676 -0.386 1.00 79.06 88 GLU A N 1
ATOM 667 C CA . GLU A 1 88 ? -7.541 5.149 -0.250 1.00 79.06 88 GLU A CA 1
ATOM 668 C C . GLU A 1 88 ? -8.238 4.375 0.867 1.00 79.06 88 GLU A C 1
ATOM 670 O O . GLU A 1 88 ? -8.073 3.161 0.995 1.00 79.06 88 GLU A O 1
ATOM 675 N N . LEU A 1 89 ? -9.048 5.071 1.663 1.00 78.00 89 LEU A N 1
ATOM 676 C CA . LEU A 1 89 ? -9.846 4.475 2.729 1.00 78.00 89 LEU A CA 1
ATOM 677 C C . LEU A 1 89 ? -11.329 4.584 2.401 1.00 78.00 89 LEU A C 1
ATOM 679 O O . LEU A 1 89 ? -11.848 5.6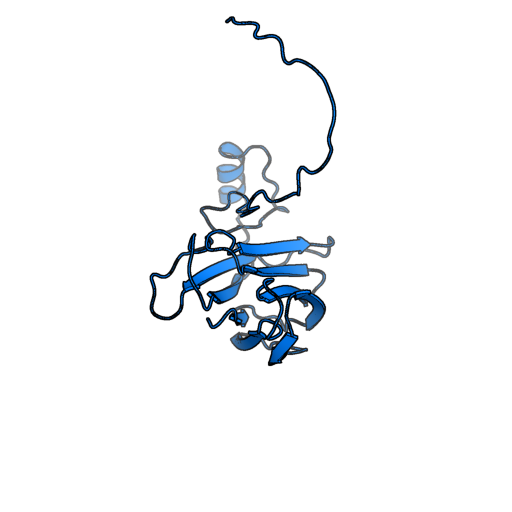73 2.163 1.00 78.00 89 LEU A O 1
ATOM 683 N N . GLN A 1 90 ? -12.025 3.458 2.482 1.00 76.62 90 GLN A N 1
ATOM 684 C CA . GLN A 1 90 ? -13.475 3.391 2.456 1.00 76.62 90 GLN A CA 1
ATOM 685 C C . GLN A 1 90 ? -13.979 2.895 3.814 1.00 76.62 90 GLN A C 1
ATOM 687 O O . GLN A 1 90 ? -13.540 1.869 4.329 1.00 76.62 90 GLN A O 1
ATOM 692 N N . ASN A 1 91 ? -14.929 3.620 4.402 1.00 68.81 91 ASN A N 1
ATOM 693 C CA . ASN A 1 91 ? -15.579 3.230 5.649 1.00 68.81 91 ASN A CA 1
ATOM 694 C C . ASN A 1 91 ? -17.059 2.941 5.377 1.00 68.81 91 ASN A C 1
ATOM 696 O O . ASN A 1 91 ? -17.801 3.847 5.002 1.00 68.81 91 ASN A O 1
ATOM 700 N N . GLN A 1 92 ? -17.483 1.692 5.575 1.00 58.72 92 GLN A N 1
ATOM 701 C CA . GLN A 1 92 ? -18.846 1.238 5.276 1.00 58.72 92 GLN A CA 1
ATOM 702 C C . GLN A 1 92 ? -19.846 1.442 6.435 1.00 58.72 92 GLN A C 1
ATOM 704 O O . GLN A 1 92 ? -20.843 0.733 6.534 1.00 58.72 92 GLN A O 1
ATOM 709 N N . GLY A 1 93 ? -19.614 2.424 7.311 1.00 46.59 93 GLY A N 1
ATOM 710 C CA . GLY A 1 93 ? -20.660 2.953 8.196 1.00 46.59 93 GLY A CA 1
ATOM 711 C C . GLY A 1 93 ? -20.933 2.157 9.474 1.00 46.59 93 GLY A C 1
ATOM 712 O O . GLY A 1 93 ? -21.990 2.332 10.073 1.00 46.59 93 GLY A O 1
ATOM 713 N N . ARG A 1 94 ? -19.997 1.318 9.936 1.00 41.81 94 ARG A N 1
ATOM 714 C CA . ARG A 1 94 ? -20.045 0.779 11.308 1.00 41.81 94 ARG A CA 1
ATOM 715 C C . ARG A 1 94 ? -19.387 1.769 12.271 1.00 41.81 94 ARG A C 1
ATOM 717 O O . ARG A 1 94 ? -18.421 2.433 11.901 1.00 41.81 94 ARG A O 1
ATOM 724 N N . GLU A 1 95 ? -19.965 1.898 13.466 1.00 43.06 95 GLU A N 1
ATOM 725 C CA . GLU A 1 95 ? -19.604 2.861 14.518 1.00 43.06 95 GLU A CA 1
ATOM 726 C C . GLU A 1 95 ? -18.094 3.146 14.587 1.00 43.06 95 GLU A C 1
ATOM 728 O O . GLU A 1 95 ? -17.275 2.264 14.858 1.00 43.06 95 GLU A O 1
ATOM 733 N N . LYS A 1 96 ? -17.726 4.402 14.305 1.00 49.62 96 LYS A N 1
ATOM 734 C CA . LYS A 1 96 ? -16.339 4.843 14.138 1.00 49.62 96 LYS A CA 1
ATOM 735 C C . LYS A 1 96 ? -15.690 5.081 15.500 1.00 49.62 96 LYS A C 1
ATOM 737 O O . LYS A 1 96 ? -15.733 6.183 16.030 1.00 49.62 96 LYS A O 1
ATOM 742 N N . LYS A 1 97 ? -15.099 4.027 16.064 1.00 52.72 97 LYS A N 1
ATOM 743 C CA . LYS A 1 97 ? -14.382 4.072 17.350 1.00 52.72 97 LYS A CA 1
ATOM 744 C C . LYS A 1 97 ? -12.908 4.472 17.234 1.00 52.72 97 LYS A C 1
ATOM 746 O O . LYS A 1 97 ? -12.257 4.532 18.262 1.00 52.72 97 LYS A O 1
ATOM 751 N N . TYR A 1 98 ? -12.370 4.712 16.035 1.00 55.53 98 TYR A N 1
ATOM 752 C CA . TYR A 1 98 ? -10.928 4.898 15.822 1.00 55.53 98 TYR A CA 1
ATOM 753 C C . TYR A 1 98 ? -10.635 5.935 14.738 1.00 55.53 98 TYR A C 1
ATOM 755 O O . TYR A 1 98 ? -11.360 6.011 13.742 1.00 55.53 98 TYR A O 1
ATOM 763 N N . GLU A 1 99 ? -9.547 6.683 14.918 1.00 64.88 99 GLU A N 1
ATOM 764 C CA . GLU A 1 99 ? -8.961 7.541 13.890 1.00 64.88 99 GLU A CA 1
ATOM 765 C C . GLU A 1 99 ? -7.912 6.734 13.124 1.00 64.88 99 GLU A C 1
ATOM 767 O O . GLU A 1 99 ? -7.023 6.145 13.738 1.00 64.88 99 GLU A O 1
ATOM 772 N N . ILE A 1 100 ? -8.033 6.677 11.795 1.00 72.25 100 ILE A N 1
ATOM 773 C CA . ILE A 1 100 ? -7.094 5.953 10.933 1.00 72.25 100 ILE A CA 1
ATOM 774 C C . ILE A 1 100 ? -6.267 6.955 10.140 1.00 72.25 100 ILE A C 1
ATOM 776 O O . ILE A 1 100 ? -6.819 7.720 9.345 1.00 72.25 100 ILE A O 1
ATOM 780 N N . GLY A 1 101 ? -4.956 6.916 10.358 1.00 70.38 101 GLY A N 1
ATOM 781 C CA . GLY A 1 101 ? -3.964 7.654 9.593 1.00 70.38 101 GLY A CA 1
ATOM 782 C C . GLY A 1 101 ? -3.416 6.781 8.471 1.00 70.38 101 GLY A C 1
ATOM 783 O O . GLY A 1 101 ? -3.120 5.605 8.674 1.00 70.38 101 GLY A O 1
ATOM 784 N N . LEU A 1 102 ? -3.291 7.355 7.279 1.00 76.69 102 LEU A N 1
ATOM 785 C CA . LEU A 1 102 ? -2.688 6.698 6.125 1.00 76.69 102 LEU A CA 1
ATOM 786 C C . LEU A 1 102 ? -1.567 7.572 5.588 1.00 76.69 102 LEU A C 1
ATOM 788 O O . LEU A 1 102 ? -1.751 8.776 5.402 1.00 76.69 102 LEU A O 1
ATOM 792 N N . SER A 1 103 ? -0.429 6.959 5.304 1.00 77.88 103 SER A N 1
ATOM 793 C CA . SER A 1 103 ? 0.667 7.614 4.603 1.00 77.88 103 SER A CA 1
ATOM 794 C C . SER A 1 103 ? 1.431 6.608 3.761 1.00 77.88 103 SER A C 1
ATOM 796 O O . SER A 1 103 ? 1.313 5.392 3.947 1.00 77.88 103 SER A O 1
ATOM 798 N N . PHE A 1 104 ? 2.223 7.113 2.825 1.00 83.12 104 PHE A N 1
ATOM 799 C CA . PHE A 1 104 ? 3.233 6.297 2.185 1.00 83.12 104 PHE A CA 1
ATOM 800 C C . PHE A 1 104 ? 4.530 7.059 1.964 1.00 83.12 104 PHE A C 1
ATOM 802 O O . PHE A 1 104 ? 4.548 8.286 1.870 1.00 83.12 104 PHE A O 1
ATOM 809 N N . THR A 1 105 ? 5.622 6.317 1.841 1.00 86.25 105 THR A N 1
ATOM 810 C CA . THR A 1 105 ? 6.859 6.819 1.253 1.00 86.25 105 THR A CA 1
ATOM 811 C C . THR A 1 105 ? 7.155 6.098 -0.045 1.00 86.25 105 THR A C 1
ATOM 813 O O . THR A 1 105 ? 6.766 4.944 -0.229 1.00 86.25 105 THR A O 1
ATOM 816 N N . ALA A 1 106 ? 7.835 6.791 -0.948 1.00 86.06 106 ALA A N 1
ATOM 817 C CA . ALA A 1 106 ? 8.313 6.239 -2.199 1.00 86.06 106 ALA A CA 1
ATOM 818 C C . ALA A 1 106 ? 9.765 6.647 -2.423 1.00 86.06 106 ALA A C 1
ATOM 820 O O . ALA A 1 106 ? 10.152 7.785 -2.159 1.00 86.06 106 ALA A O 1
ATOM 821 N N . GLN A 1 107 ? 10.564 5.728 -2.938 1.00 91.38 107 GLN A N 1
ATOM 822 C CA . GLN A 1 107 ? 11.935 5.985 -3.352 1.00 91.38 107 GLN A CA 1
ATOM 823 C C . GLN A 1 107 ? 12.255 5.114 -4.562 1.00 91.38 107 GLN A C 1
ATOM 825 O O . GLN A 1 107 ? 11.769 3.990 -4.670 1.00 91.38 107 GLN A O 1
ATOM 830 N N . VAL A 1 108 ? 13.095 5.622 -5.455 1.00 89.69 108 VAL A N 1
ATOM 831 C CA . VAL A 1 108 ? 13.881 4.736 -6.320 1.00 89.69 108 VAL A CA 1
ATOM 832 C C . VAL A 1 108 ? 14.982 4.143 -5.449 1.00 89.69 108 VAL A C 1
ATOM 834 O O . VAL A 1 108 ? 15.482 4.849 -4.572 1.00 89.69 108 VAL A O 1
ATOM 837 N N . ASP A 1 109 ? 15.329 2.873 -5.634 1.00 82.88 109 ASP A N 1
ATOM 838 C CA . ASP A 1 109 ? 16.347 2.217 -4.806 1.00 82.88 109 ASP A CA 1
ATOM 839 C C . ASP A 1 109 ? 17.661 3.024 -4.730 1.00 82.88 109 ASP A C 1
ATOM 841 O O . ASP A 1 109 ? 18.168 3.528 -5.733 1.00 82.88 109 ASP A O 1
ATOM 845 N N . GLY A 1 110 ? 18.168 3.220 -3.508 1.00 79.94 110 GLY A N 1
ATOM 846 C CA . GLY A 1 110 ? 19.317 4.090 -3.211 1.00 79.94 110 GLY A CA 1
ATOM 847 C C . GLY A 1 110 ? 19.097 5.601 -3.415 1.00 79.94 110 GLY A C 1
ATOM 848 O O . GLY A 1 110 ? 20.035 6.382 -3.249 1.00 79.94 110 GLY A O 1
ATOM 849 N N . GLY A 1 111 ? 17.888 6.028 -3.784 1.00 86.00 111 GLY A N 1
ATOM 850 C CA . GLY A 1 111 ? 17.532 7.409 -4.096 1.00 86.00 111 GLY A CA 1
ATOM 851 C C . GLY A 1 111 ? 16.940 8.207 -2.930 1.00 86.00 111 GLY A C 1
ATOM 852 O O . GLY A 1 111 ? 16.909 7.786 -1.775 1.00 86.00 111 GLY A O 1
ATOM 853 N N . LYS A 1 112 ? 16.446 9.409 -3.250 1.00 88.88 112 LYS A N 1
ATOM 854 C CA . LYS A 1 112 ? 15.746 10.277 -2.295 1.00 88.88 112 LYS A CA 1
ATOM 855 C C . LYS A 1 112 ? 14.395 9.668 -1.903 1.00 88.88 112 LYS A C 1
ATOM 857 O O . LYS A 1 112 ? 13.635 9.236 -2.767 1.00 88.88 112 LYS A O 1
ATOM 862 N N . VAL A 1 113 ? 14.073 9.738 -0.612 1.00 88.00 113 VAL A N 1
ATOM 863 C CA . VAL A 1 113 ? 12.748 9.393 -0.084 1.00 88.00 113 VAL A CA 1
ATOM 864 C C . VAL A 1 113 ? 11.772 10.548 -0.305 1.00 88.00 113 VAL A C 1
ATOM 866 O O . VAL A 1 113 ? 12.058 11.702 0.025 1.00 88.00 113 VAL A O 1
ATOM 869 N N . TYR A 1 114 ? 10.602 10.222 -0.840 1.00 79.38 114 TYR A N 1
ATOM 870 C CA . TYR A 1 114 ? 9.461 11.110 -1.006 1.00 79.38 114 TYR A CA 1
ATOM 871 C C . TYR A 1 114 ? 8.331 10.659 -0.082 1.00 79.38 114 TYR A C 1
ATOM 873 O O . TYR A 1 114 ? 8.096 9.463 0.076 1.00 79.38 114 TYR A O 1
ATOM 881 N N . HIS A 1 115 ? 7.627 11.611 0.525 1.00 81.12 115 HIS A N 1
ATOM 882 C CA . HIS A 1 115 ? 6.482 11.349 1.397 1.00 81.12 115 HIS A CA 1
ATOM 883 C C . HIS A 1 115 ? 5.195 11.693 0.652 1.00 81.12 115 HIS A C 1
ATOM 885 O O . HIS A 1 115 ? 5.069 12.797 0.129 1.00 81.12 115 HIS A O 1
ATOM 891 N N . ASN A 1 116 ? 4.259 10.744 0.595 1.00 74.06 116 ASN A N 1
ATOM 892 C CA . ASN A 1 116 ? 2.957 10.848 -0.073 1.00 74.06 116 ASN A CA 1
ATOM 893 C C . ASN A 1 116 ? 3.024 11.290 -1.547 1.00 74.06 116 ASN A C 1
ATOM 895 O O . ASN A 1 116 ? 2.058 11.803 -2.106 1.00 74.06 116 ASN A O 1
ATOM 899 N N . TYR A 1 117 ? 4.174 11.077 -2.179 1.00 75.06 117 TYR A N 1
ATOM 900 C CA . TYR 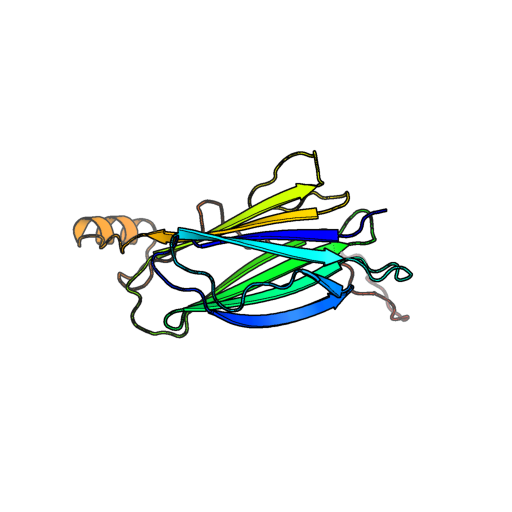A 1 117 ? 4.462 11.450 -3.553 1.00 75.06 117 TYR A CA 1
ATOM 901 C C . TYR A 1 117 ? 5.443 10.438 -4.140 1.00 75.06 117 TYR A C 1
ATOM 903 O O . TYR A 1 117 ? 6.292 9.924 -3.413 1.00 75.06 117 TYR A O 1
ATOM 911 N N . CYS A 1 118 ? 5.337 10.148 -5.436 1.00 77.62 118 CYS A N 1
ATOM 912 C CA . CYS A 1 118 ? 6.254 9.235 -6.117 1.00 77.62 118 CYS A CA 1
ATOM 913 C C . CYS A 1 118 ? 7.397 9.990 -6.795 1.00 77.62 118 CYS A C 1
ATOM 915 O O . CYS A 1 118 ? 7.166 11.063 -7.348 1.00 77.62 118 CYS A O 1
ATOM 917 N N . PRO A 1 119 ? 8.618 9.429 -6.816 1.00 78.12 119 PRO A N 1
ATOM 918 C CA . PRO A 1 119 ? 9.683 9.976 -7.644 1.00 78.12 119 PRO A CA 1
ATOM 919 C C . PRO A 1 119 ? 9.213 10.066 -9.108 1.00 78.12 119 PRO A C 1
ATOM 921 O O . PRO A 1 119 ? 8.549 9.144 -9.585 1.00 78.12 119 PRO A O 1
ATOM 924 N 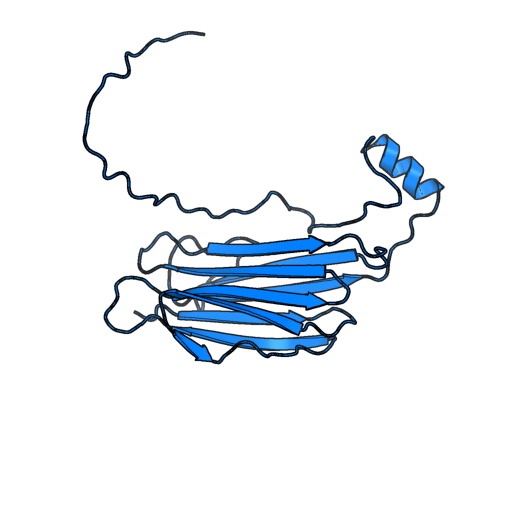N . PRO A 1 120 ? 9.552 11.146 -9.835 1.00 72.19 120 PRO A N 1
ATOM 925 C CA . PRO A 1 120 ? 9.066 11.345 -11.198 1.00 72.19 120 PRO A CA 1
ATOM 926 C C . PRO A 1 120 ? 9.610 10.303 -12.183 1.00 72.19 120 PRO A C 1
ATOM 928 O O . PRO A 1 120 ? 8.946 10.025 -13.174 1.00 72.19 120 PRO A O 1
ATOM 931 N N . ALA A 1 121 ? 10.789 9.731 -11.916 1.00 78.31 121 ALA A N 1
ATOM 932 C CA . ALA A 1 121 ? 11.490 8.793 -12.789 1.00 78.31 121 ALA A CA 1
ATOM 933 C C . ALA A 1 121 ? 12.370 7.828 -11.980 1.00 78.31 121 ALA A C 1
ATOM 935 O 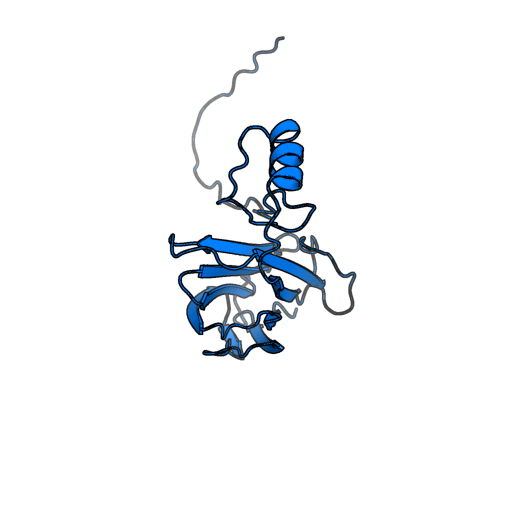O . ALA A 1 121 ? 12.813 8.182 -10.884 1.00 78.31 121 ALA A O 1
ATOM 936 N N . GLY A 1 122 ? 12.708 6.683 -12.581 1.00 84.56 122 GLY A N 1
ATOM 937 C CA . GLY A 1 122 ? 13.731 5.748 -12.105 1.00 84.56 122 GLY A CA 1
ATOM 938 C C . GLY A 1 122 ? 13.172 4.444 -11.536 1.00 84.56 122 GLY A C 1
ATOM 939 O O . GLY A 1 122 ? 12.005 4.368 -11.160 1.00 84.56 122 GLY A O 1
ATOM 940 N N . HIS A 1 123 ? 14.039 3.430 -11.484 1.00 87.44 123 HIS A N 1
ATOM 941 C CA . HIS A 1 123 ? 13.695 2.048 -11.144 1.00 87.44 123 HIS A CA 1
ATOM 942 C C . HIS A 1 123 ? 14.850 1.383 -10.374 1.00 87.44 123 HIS A C 1
ATOM 944 O O . HIS A 1 123 ? 16.006 1.757 -10.608 1.00 87.44 123 HIS A O 1
ATOM 950 N N . PRO A 1 124 ? 14.584 0.379 -9.522 1.00 91.94 124 PRO A N 1
ATOM 951 C CA . PRO A 1 124 ? 13.261 -0.106 -9.121 1.00 91.94 124 PRO A CA 1
ATOM 952 C C . PRO A 1 124 ? 12.581 0.824 -8.104 1.00 91.94 124 PRO A C 1
ATOM 954 O O . PRO A 1 124 ? 13.242 1.611 -7.418 1.00 91.94 124 PRO A O 1
ATOM 957 N N . LEU A 1 125 ? 11.253 0.727 -7.996 1.00 92.56 125 LEU A N 1
ATOM 958 C CA . LEU A 1 125 ? 10.448 1.502 -7.052 1.00 92.56 125 LEU A CA 1
ATOM 959 C C . LEU A 1 125 ? 10.307 0.762 -5.716 1.00 92.56 125 LEU A C 1
ATOM 961 O O . LEU A 1 125 ? 9.890 -0.393 -5.654 1.00 92.56 125 LEU A O 1
ATOM 965 N N . VAL A 1 126 ? 10.578 1.457 -4.616 1.00 95.62 126 VAL A N 1
ATOM 966 C CA . VAL A 1 126 ? 10.336 0.967 -3.258 1.00 95.62 126 VAL A CA 1
ATOM 967 C C . VAL A 1 126 ? 9.297 1.856 -2.588 1.00 95.62 126 VAL A C 1
ATOM 969 O O . VAL A 1 126 ? 9.477 3.069 -2.474 1.00 95.62 126 VAL A O 1
ATOM 972 N N . LEU A 1 127 ? 8.210 1.242 -2.130 1.00 93.88 127 LEU A N 1
ATOM 973 C CA . LEU A 1 127 ? 7.105 1.890 -1.437 1.00 93.88 127 LEU A CA 1
ATOM 974 C C . LEU A 1 127 ? 7.021 1.393 0.001 1.00 93.88 127 LEU A C 1
ATOM 976 O O . LEU A 1 127 ? 7.166 0.199 0.254 1.00 93.88 127 LEU A O 1
ATOM 980 N N . THR A 1 128 ? 6.711 2.288 0.934 1.00 94.50 128 THR A N 1
ATOM 981 C CA . THR A 1 128 ? 6.278 1.910 2.284 1.00 94.50 128 THR A CA 1
ATOM 982 C C . THR A 1 128 ? 4.915 2.511 2.553 1.00 94.50 128 THR A C 1
ATOM 984 O O . THR A 1 128 ? 4.820 3.720 2.713 1.00 94.50 128 THR A O 1
ATOM 987 N N . PHE A 1 129 ? 3.869 1.693 2.624 1.00 88.56 129 PHE A N 1
ATOM 988 C CA . PHE A 1 129 ? 2.555 2.120 3.099 1.00 88.56 129 PHE A CA 1
ATOM 989 C C . PHE A 1 129 ? 2.479 1.938 4.612 1.00 88.56 129 PHE A C 1
ATOM 991 O O . PHE A 1 129 ? 2.808 0.868 5.129 1.00 88.56 129 PHE A O 1
ATOM 998 N N . VAL A 1 130 ? 2.013 2.965 5.316 1.00 85.94 130 VAL A N 1
ATOM 999 C CA . VAL A 1 130 ? 1.814 2.935 6.764 1.00 85.94 130 VAL A CA 1
ATOM 1000 C C . VAL A 1 130 ? 0.342 3.163 7.064 1.00 85.94 130 VAL A C 1
ATOM 1002 O O . VAL A 1 130 ? -0.262 4.134 6.601 1.00 85.94 130 VAL A O 1
ATOM 1005 N N . ILE A 1 131 ? -0.225 2.237 7.832 1.00 85.38 131 ILE A N 1
ATOM 1006 C CA . ILE A 1 131 ? -1.581 2.321 8.356 1.00 85.38 131 ILE A CA 1
ATOM 1007 C C . ILE A 1 131 ? -1.463 2.491 9.867 1.00 85.38 131 ILE A C 1
ATOM 1009 O O . ILE A 1 131 ? -1.077 1.562 10.583 1.00 85.38 131 ILE A O 1
ATOM 1013 N N . ASP A 1 132 ? -1.804 3.682 10.337 1.00 79.38 132 ASP A N 1
ATOM 1014 C CA . ASP A 1 132 ? -1.819 4.052 11.744 1.00 79.38 132 ASP A CA 1
ATOM 1015 C C . ASP A 1 132 ? -3.249 4.053 12.275 1.00 79.38 132 ASP A C 1
ATOM 1017 O O . ASP A 1 132 ? -4.205 4.370 11.565 1.00 79.38 132 ASP A O 1
ATOM 1021 N N . SER A 1 133 ? -3.401 3.713 13.552 1.00 70.81 133 SER A N 1
ATOM 1022 C CA . SER A 1 133 ? -4.639 3.980 14.273 1.00 70.81 133 SER A CA 1
ATOM 1023 C C . SER A 1 133 ? -4.319 4.644 15.596 1.00 70.81 133 SER A C 1
ATOM 1025 O O . SER A 1 133 ? -3.587 4.063 16.404 1.00 70.81 133 SER A O 1
ATOM 1027 N N . GLU A 1 134 ? -4.919 5.797 15.849 1.00 60.66 134 GLU A N 1
ATOM 1028 C CA . GLU A 1 134 ? -4.942 6.383 17.182 1.00 60.66 134 GLU A CA 1
ATOM 1029 C C . GLU A 1 134 ? -6.272 6.029 17.863 1.00 60.66 134 GLU A C 1
ATOM 1031 O O . GLU A 1 134 ? -7.328 5.918 17.222 1.00 60.66 134 GLU A O 1
ATOM 1036 N N . TYR A 1 135 ? -6.213 5.787 19.179 1.00 45.47 135 TYR A N 1
ATOM 1037 C CA . TYR A 1 135 ? -7.425 5.726 19.997 1.00 45.47 135 TYR A CA 1
ATOM 1038 C C . TYR A 1 135 ? -8.220 7.015 19.772 1.00 45.47 135 TYR A C 1
ATOM 1040 O O . TYR A 1 135 ? -7.609 8.068 19.594 1.00 45.47 135 TYR A O 1
ATOM 1048 N N . PRO A 1 136 ? -9.560 6.960 19.775 1.00 50.78 136 PRO A N 1
ATOM 1049 C CA . PRO A 1 136 ? -10.359 8.125 19.447 1.00 50.78 136 PRO A CA 1
ATOM 1050 C C . PRO A 1 136 ? -10.008 9.243 20.426 1.00 50.78 136 PRO A C 1
ATOM 1052 O O . PRO A 1 136 ? -10.195 9.113 21.640 1.00 50.78 136 PRO A O 1
ATOM 1055 N N . TYR A 1 137 ? -9.501 10.351 19.892 1.00 45.72 137 TYR A N 1
ATOM 1056 C CA . TYR A 1 137 ? -9.457 11.600 20.625 1.00 45.72 137 TYR A CA 1
ATOM 1057 C C . TYR A 1 137 ? -10.908 12.077 20.726 1.00 45.72 137 TYR A C 1
ATOM 1059 O O . TYR A 1 137 ? -11.426 12.753 19.839 1.00 45.72 137 TYR A O 1
ATOM 1067 N N . PHE A 1 138 ? -11.620 11.648 21.770 1.00 49.41 138 PHE A N 1
ATOM 1068 C CA . PHE A 1 138 ? -12.933 12.204 22.072 1.00 49.41 138 PHE A CA 1
ATOM 1069 C C . PHE A 1 138 ? -12.730 13.678 22.422 1.00 49.41 138 PHE A C 1
ATOM 1071 O O . PHE A 1 138 ? -12.333 14.009 23.540 1.00 49.41 138 PHE A O 1
ATOM 1078 N N . LEU A 1 139 ? -12.965 14.574 21.460 1.00 50.94 139 LEU A N 1
ATOM 1079 C CA . LEU A 1 139 ? -13.021 15.999 21.757 1.00 50.94 139 LEU A CA 1
ATOM 1080 C C . LEU A 1 139 ? -14.141 16.212 22.768 1.00 50.94 139 LEU A C 1
ATOM 1082 O O . LEU A 1 139 ? -15.290 15.842 22.525 1.00 50.94 139 LEU A O 1
ATOM 1086 N N . ASN A 1 140 ? -13.814 16.837 23.893 1.00 58.34 140 ASN A N 1
ATOM 1087 C CA . ASN A 1 140 ? -14.859 17.314 24.786 1.00 58.34 140 ASN A CA 1
ATOM 1088 C C . ASN A 1 140 ? -15.653 18.450 24.110 1.00 58.34 140 ASN A C 1
ATOM 1090 O O . ASN A 1 140 ? -15.193 19.075 23.149 1.00 58.34 140 ASN A O 1
ATOM 1094 N N . ASP A 1 141 ? -16.837 18.763 24.637 1.00 57.25 141 ASP A N 1
ATOM 1095 C CA . ASP A 1 141 ? -17.752 19.754 24.050 1.00 57.25 141 ASP A CA 1
ATOM 1096 C C . ASP A 1 141 ? -17.113 21.127 23.799 1.00 57.25 141 ASP A C 1
ATOM 1098 O O . ASP A 1 141 ? -17.488 21.834 22.862 1.00 57.25 141 ASP A O 1
ATOM 1102 N N . LYS A 1 142 ? -16.134 21.520 24.622 1.00 65.50 142 LYS A N 1
ATOM 1103 C CA . LYS A 1 142 ? -15.424 22.794 24.477 1.00 65.50 142 LYS A CA 1
ATOM 1104 C C . LYS A 1 142 ? -14.495 22.774 23.264 1.00 65.50 142 LYS A C 1
ATOM 1106 O O . LYS A 1 142 ? -14.483 23.735 22.497 1.00 65.50 142 LYS A O 1
ATOM 1111 N N . GLN A 1 143 ? -13.748 21.687 23.082 1.00 57.50 143 GLN A N 1
ATOM 1112 C CA . GLN A 1 143 ? -12.861 21.493 21.934 1.00 57.50 143 GLN A CA 1
ATOM 1113 C C . GLN A 1 143 ? -13.659 21.344 20.633 1.00 57.50 143 GLN A C 1
ATOM 1115 O O . GLN A 1 143 ? -13.325 21.976 19.633 1.00 57.50 143 GLN A O 1
ATOM 1120 N N . PHE A 1 144 ? -14.768 20.598 20.666 1.00 57.81 144 PHE A N 1
ATOM 1121 C CA . PHE A 1 144 ? -15.651 20.444 19.512 1.00 57.81 144 PHE A CA 1
ATOM 1122 C C . PHE A 1 144 ? -16.247 21.786 19.052 1.00 57.81 144 PHE A C 1
ATOM 1124 O O . PHE A 1 144 ? -16.183 22.129 17.872 1.00 57.81 144 PHE A O 1
ATOM 1131 N N . LYS A 1 145 ? -16.757 22.599 19.987 1.00 62.25 145 LYS A N 1
ATOM 1132 C CA . LYS A 1 145 ? -17.317 23.927 19.677 1.00 62.25 145 LYS A CA 1
ATOM 1133 C C . LYS A 1 145 ? -16.278 24.921 19.156 1.00 62.25 145 LYS A C 1
ATOM 1135 O O . LYS A 1 145 ? -16.641 25.814 18.396 1.00 62.25 145 LYS A O 1
ATOM 1140 N N . ALA A 1 146 ? -15.014 24.806 19.567 1.00 63.53 146 ALA A N 1
ATOM 1141 C CA . ALA A 1 146 ? -13.935 25.626 19.020 1.00 63.53 146 ALA A CA 1
ATOM 1142 C C . ALA A 1 146 ? -13.651 25.257 17.555 1.00 63.53 146 ALA A C 1
ATOM 1144 O O . ALA A 1 146 ? -13.652 26.137 16.700 1.00 63.53 146 ALA A O 1
ATOM 1145 N N . MET A 1 147 ? -13.536 23.960 17.247 1.00 52.94 147 MET A N 1
ATOM 1146 C CA . MET A 1 147 ? -13.333 23.490 15.871 1.00 52.94 147 MET A CA 1
ATOM 1147 C C . MET A 1 147 ? -14.513 23.800 14.945 1.00 52.94 147 MET A C 1
ATOM 1149 O O . MET A 1 147 ? -14.304 24.147 13.788 1.00 52.94 147 MET A O 1
ATOM 1153 N N . GLN A 1 148 ? -15.752 23.740 15.441 1.00 53.03 148 GLN A N 1
ATOM 1154 C CA . GLN A 1 148 ? -16.936 24.083 14.646 1.00 53.03 148 GLN A CA 1
ATOM 1155 C C . GLN A 1 148 ? -16.983 25.566 14.242 1.00 53.03 148 GLN A C 1
ATOM 1157 O O . GLN A 1 148 ? -17.615 25.909 13.248 1.00 53.03 148 GLN A O 1
ATOM 1162 N N . LYS A 1 149 ? -16.295 26.459 14.967 1.00 52.72 149 LYS A N 1
ATOM 1163 C CA . LYS A 1 149 ? -16.185 27.874 14.573 1.00 52.72 149 LYS A CA 1
ATOM 1164 C C . LYS A 1 149 ? -15.230 28.091 13.400 1.00 52.72 149 LYS A C 1
ATOM 1166 O O . LYS A 1 149 ? -15.458 29.001 12.614 1.00 52.72 149 LYS A O 1
ATOM 1171 N N . GLU A 1 150 ? -14.188 27.273 13.288 1.00 45.16 150 GLU A N 1
ATOM 1172 C CA . GLU A 1 150 ? -13.201 27.347 12.203 1.00 45.16 150 GLU A CA 1
ATOM 1173 C C . GLU A 1 150 ? -13.624 26.508 10.984 1.00 45.16 150 GLU A C 1
ATOM 1175 O O . GLU A 1 150 ? -13.349 26.879 9.846 1.00 45.16 150 GLU A O 1
ATOM 1180 N N . ALA A 1 151 ? -14.357 25.413 11.212 1.00 42.53 151 ALA A N 1
ATOM 1181 C CA . ALA A 1 151 ? -14.907 24.526 10.191 1.00 42.53 151 ALA A CA 1
ATOM 1182 C C . ALA A 1 151 ? -16.401 24.236 10.479 1.00 42.53 151 ALA A C 1
ATOM 1184 O O . ALA A 1 151 ? -16.722 23.239 11.132 1.00 42.53 151 ALA A O 1
ATOM 1185 N N . PRO A 1 152 ? -17.338 25.064 9.968 1.00 43.38 152 PRO A N 1
ATOM 1186 C CA . PRO A 1 152 ? -18.765 25.019 10.326 1.00 43.38 152 PRO A CA 1
ATOM 1187 C C . PRO A 1 152 ? -19.469 23.685 10.051 1.00 43.38 152 PRO A C 1
ATOM 1189 O O . PRO A 1 152 ? -20.477 23.371 10.678 1.00 43.38 152 PRO A O 1
ATOM 1192 N N . ASN A 1 153 ? -18.929 22.890 9.126 1.00 42.12 153 ASN A N 1
ATOM 1193 C CA . ASN A 1 153 ? -19.515 21.625 8.682 1.00 42.12 153 ASN A CA 1
ATOM 1194 C C . ASN A 1 153 ? -18.971 20.398 9.437 1.00 42.12 153 ASN A C 1
ATOM 1196 O O . ASN A 1 153 ? -19.246 19.263 9.043 1.00 42.12 153 ASN A O 1
ATOM 1200 N N . ILE A 1 154 ? -18.181 20.593 10.500 1.00 40.34 154 ILE A N 1
ATOM 1201 C CA . ILE A 1 154 ? -17.668 19.489 11.314 1.00 40.34 154 ILE A CA 1
ATOM 1202 C C . ILE A 1 154 ? -18.765 18.945 12.245 1.00 40.34 154 ILE A C 1
ATOM 1204 O O . ILE A 1 154 ? -19.503 19.701 12.881 1.00 40.34 154 ILE A O 1
ATOM 1208 N N . SER A 1 155 ? -18.880 17.618 12.332 1.00 44.47 155 SER A N 1
ATOM 1209 C CA . SER A 1 155 ? -19.774 16.924 13.269 1.00 44.47 155 SER A CA 1
ATOM 1210 C C . SER A 1 155 ? -18.944 16.091 14.246 1.00 44.47 155 SER A C 1
ATOM 1212 O O . SER A 1 155 ? -17.887 15.591 13.858 1.00 44.47 155 SER A O 1
ATOM 1214 N N . GLN A 1 156 ? -19.415 15.890 15.487 1.00 41.75 156 GLN A N 1
ATOM 1215 C CA . GLN A 1 156 ? -18.745 15.005 16.464 1.00 41.75 156 GLN A CA 1
ATOM 1216 C C . GLN A 1 156 ? -18.546 13.580 15.910 1.00 41.75 156 GLN A C 1
ATOM 1218 O O . GLN A 1 156 ? -17.675 12.849 16.368 1.00 41.75 156 GLN A O 1
ATOM 1223 N N . ASN A 1 157 ? -19.310 13.219 14.875 1.00 41.91 157 ASN A N 1
ATOM 1224 C CA . ASN A 1 157 ? -19.332 11.909 14.236 1.00 41.91 157 ASN A CA 1
ATOM 1225 C C . ASN A 1 157 ? -18.391 11.802 13.014 1.00 41.91 157 ASN A C 1
ATOM 1227 O O . ASN A 1 157 ? -18.386 10.775 12.327 1.00 41.91 157 ASN A O 1
ATOM 1231 N N . THR A 1 158 ? -17.597 12.841 12.719 1.00 45.34 158 THR A N 1
ATOM 1232 C CA . THR A 1 158 ? -16.745 12.912 11.522 1.00 45.34 158 THR A CA 1
ATOM 1233 C C . THR A 1 158 ? -15.309 13.318 11.869 1.00 45.34 158 THR A C 1
ATOM 1235 O O . THR A 1 158 ? -14.898 14.436 11.583 1.00 45.34 158 THR A O 1
ATOM 1238 N N . PHE A 1 159 ? -14.516 12.401 12.430 1.00 41.53 159 PHE A N 1
ATOM 1239 C CA . PHE A 1 159 ? -13.060 12.573 12.510 1.00 41.53 159 PHE A CA 1
ATOM 1240 C C . PHE A 1 159 ? -12.356 11.517 11.657 1.00 41.53 159 PHE A C 1
ATOM 1242 O O . PHE A 1 159 ? -12.391 10.320 11.930 1.00 41.53 159 PHE A O 1
ATOM 1249 N N . CYS A 1 160 ? -11.770 11.979 10.559 1.00 40.06 160 CYS A N 1
ATOM 1250 C CA . CYS A 1 160 ? -10.784 11.265 9.765 1.00 40.06 160 CYS A CA 1
ATOM 1251 C C . CYS A 1 160 ? -9.670 12.276 9.528 1.00 40.06 160 CYS A C 1
ATOM 1253 O O . CYS A 1 160 ? -9.839 13.203 8.737 1.00 40.06 160 CYS A O 1
ATOM 1255 N N . ARG A 1 161 ? -8.556 12.141 10.248 1.00 37.66 161 ARG A N 1
ATOM 1256 C CA . ARG A 1 161 ? -7.341 12.865 9.901 1.00 37.66 161 ARG A CA 1
ATOM 1257 C C . ARG A 1 161 ? -6.659 12.069 8.807 1.00 37.66 161 ARG A C 1
ATOM 1259 O O . ARG A 1 161 ? -5.817 11.210 9.042 1.00 37.66 161 ARG A O 1
ATOM 1266 N N . ILE A 1 162 ? -7.057 12.355 7.577 1.00 38.34 162 ILE A N 1
ATOM 1267 C CA . ILE A 1 162 ? -6.143 12.116 6.470 1.00 38.34 162 ILE A CA 1
ATOM 1268 C C . ILE A 1 162 ? -4.959 13.045 6.763 1.00 38.34 162 ILE A C 1
ATOM 1270 O O . ILE A 1 162 ? -5.187 14.224 7.045 1.00 38.34 162 ILE A O 1
ATOM 1274 N N . GLY A 1 163 ? -3.743 12.492 6.836 1.00 33.19 163 GLY A N 1
ATOM 1275 C CA . GLY A 1 163 ? -2.545 13.197 7.296 1.00 33.19 163 GLY A CA 1
ATOM 1276 C C . GLY A 1 163 ? -2.492 14.643 6.800 1.00 33.19 163 GLY A C 1
ATOM 1277 O O . GLY A 1 163 ? -2.884 14.941 5.671 1.00 33.19 163 GLY A O 1
ATOM 1278 N N . ILE A 1 164 ? -2.083 15.543 7.691 1.00 32.31 164 ILE A N 1
ATOM 1279 C CA . ILE A 1 164 ? -1.867 16.960 7.390 1.00 32.31 164 ILE A CA 1
ATOM 1280 C C . ILE A 1 164 ? -0.970 17.014 6.140 1.00 32.31 164 ILE A C 1
ATOM 1282 O O . ILE A 1 164 ? 0.078 16.376 6.143 1.00 32.31 164 ILE A O 1
ATOM 1286 N N . ASP A 1 165 ? -1.469 17.678 5.089 1.00 36.41 165 ASP A N 1
ATOM 1287 C CA . ASP A 1 165 ? -1.055 17.663 3.662 1.00 36.41 165 ASP A CA 1
ATOM 1288 C C . ASP A 1 165 ? -1.857 16.754 2.701 1.00 36.41 165 ASP A C 1
ATOM 1290 O O . ASP A 1 165 ? -1.446 16.476 1.576 1.00 36.41 165 ASP A O 1
ATOM 1294 N N . SER A 1 166 ? -3.068 16.345 3.078 1.00 32.16 166 SER A N 1
ATOM 1295 C CA . SER A 1 166 ? -3.965 15.541 2.238 1.00 32.16 166 SER A CA 1
ATOM 1296 C C . SER A 1 166 ? -4.821 16.350 1.256 1.00 32.16 166 SER A C 1
ATOM 1298 O O . SER A 1 166 ? -6.050 16.397 1.329 1.00 32.16 166 SER A O 1
ATOM 1300 N N . GLN A 1 167 ? -4.180 16.913 0.235 1.00 30.62 167 GLN A N 1
ATOM 1301 C CA . GLN A 1 167 ? -4.844 16.944 -1.067 1.00 30.62 167 GLN A CA 1
ATOM 1302 C C . GLN A 1 167 ? -4.769 15.531 -1.654 1.00 30.62 167 GLN A C 1
ATOM 1304 O O . GLN A 1 167 ? -3.791 14.816 -1.463 1.00 30.62 167 GLN A O 1
ATOM 1309 N N . ARG A 1 168 ? -5.826 15.084 -2.330 1.00 32.47 168 ARG A N 1
ATOM 1310 C CA . ARG A 1 168 ? -5.826 13.821 -3.078 1.00 32.47 168 ARG A CA 1
ATOM 1311 C C . ARG A 1 168 ? -4.603 13.778 -4.006 1.00 32.47 168 ARG A C 1
ATOM 1313 O O . ARG A 1 168 ? -4.633 14.410 -5.056 1.00 32.47 168 ARG A O 1
ATOM 1320 N N . TYR A 1 169 ? -3.568 13.010 -3.677 1.00 40.91 169 TYR A N 1
ATOM 1321 C CA . TYR A 1 169 ? -2.489 12.734 -4.624 1.00 40.91 169 TYR A CA 1
ATOM 1322 C C . TYR A 1 169 ? -2.895 11.554 -5.505 1.00 40.91 169 TYR A C 1
ATOM 1324 O O . TYR A 1 169 ? -2.433 10.428 -5.365 1.00 40.91 169 TYR A O 1
ATOM 1332 N N . ASN A 1 170 ? -3.799 11.845 -6.439 1.00 32.62 170 ASN A N 1
ATOM 1333 C CA . ASN A 1 170 ? -3.809 11.143 -7.709 1.00 32.62 170 ASN A CA 1
ATOM 1334 C C . ASN A 1 170 ? -2.565 11.607 -8.470 1.00 32.62 170 ASN A C 1
ATOM 1336 O O . ASN A 1 170 ? -2.594 12.650 -9.120 1.00 32.62 170 ASN A O 1
ATOM 1340 N N . CYS A 1 171 ? -1.485 10.833 -8.444 1.00 31.25 171 CYS A N 1
ATOM 1341 C CA . CYS A 1 171 ? -0.493 10.908 -9.512 1.00 31.25 171 CYS A CA 1
ATOM 1342 C C . CYS A 1 171 ? -1.063 10.163 -10.731 1.00 31.25 171 CYS A C 1
ATOM 1344 O O . CYS A 1 171 ? -0.581 9.097 -11.096 1.00 31.25 171 CYS A O 1
ATOM 1346 N N . ILE A 1 172 ? -2.144 10.673 -11.335 1.00 29.66 172 ILE A N 1
ATOM 1347 C CA . ILE A 1 172 ? -2.547 10.219 -12.669 1.00 29.66 172 ILE A CA 1
ATOM 1348 C C . ILE A 1 172 ? -1.556 10.875 -13.625 1.00 29.66 172 ILE A C 1
ATOM 1350 O O . ILE A 1 172 ? -1.720 12.036 -14.005 1.00 29.66 172 ILE A O 1
ATOM 1354 N N . ALA A 1 173 ? -0.512 10.138 -14.000 1.00 27.58 173 ALA A N 1
ATOM 1355 C CA . ALA A 1 173 ? 0.154 10.409 -15.258 1.00 27.58 173 ALA A CA 1
ATOM 1356 C C . ALA A 1 173 ? -0.910 10.229 -16.344 1.00 27.58 173 ALA A C 1
ATOM 1358 O O . ALA A 1 173 ? -1.431 9.133 -16.557 1.00 27.58 173 ALA A O 1
ATOM 1359 N N . TRP A 1 174 ? -1.295 11.329 -16.983 1.00 25.59 174 TRP A N 1
ATOM 1360 C CA . TRP A 1 174 ? -2.049 11.277 -18.221 1.00 25.59 174 TRP A CA 1
ATOM 1361 C C . TRP A 1 174 ? -1.260 10.431 -19.222 1.00 25.59 174 TRP A C 1
ATOM 1363 O O . TRP A 1 174 ? -0.267 10.878 -19.784 1.00 25.59 174 TRP A O 1
ATOM 1373 N N . SER A 1 175 ? -1.705 9.203 -19.447 1.00 26.33 175 SER A N 1
ATOM 1374 C CA . SER A 1 175 ? -1.535 8.525 -20.729 1.00 26.33 175 SER A CA 1
ATOM 1375 C C . SER A 1 175 ? -2.752 7.638 -20.977 1.00 26.33 175 SER A C 1
ATOM 1377 O O . SER A 1 175 ? -2.680 6.420 -21.071 1.00 26.33 175 SER A O 1
ATOM 1379 N N . MET A 1 176 ? -3.922 8.279 -21.069 1.00 24.11 176 MET A N 1
ATOM 1380 C CA . MET A 1 176 ? -4.929 7.757 -21.983 1.00 24.11 176 MET A CA 1
ATOM 1381 C C . MET A 1 176 ? -4.427 8.044 -23.393 1.00 24.11 176 MET A C 1
ATOM 1383 O O . MET A 1 176 ? -4.211 9.199 -23.764 1.00 24.11 176 MET A O 1
ATOM 1387 N N . GLU A 1 177 ? -4.223 6.971 -24.144 1.00 24.44 177 GLU A N 1
ATOM 1388 C CA . GLU A 1 177 ? -4.111 6.959 -25.593 1.00 24.44 177 GLU A CA 1
ATOM 1389 C C . GLU A 1 177 ? -5.163 7.893 -26.216 1.00 24.44 177 GLU A C 1
ATOM 1391 O O . GLU A 1 177 ? -6.358 7.608 -26.210 1.00 24.44 177 GLU A O 1
ATOM 1396 N N . LEU A 1 178 ? -4.721 9.011 -26.790 1.00 24.64 178 LEU A N 1
ATOM 1397 C CA . LEU A 1 178 ? -5.466 9.700 -27.839 1.00 24.64 178 LEU A CA 1
ATOM 1398 C C . LEU A 1 178 ? -4.979 9.144 -29.178 1.00 24.64 178 LEU A C 1
ATOM 1400 O O . LEU A 1 178 ? -4.237 9.788 -29.912 1.00 24.64 178 LEU A O 1
ATOM 1404 N N . ILE A 1 179 ? -5.413 7.926 -29.499 1.00 28.98 179 ILE A N 1
ATOM 1405 C CA . ILE A 1 179 ? -5.639 7.553 -30.893 1.00 28.98 179 ILE A CA 1
ATOM 1406 C C . ILE A 1 179 ? -7.148 7.513 -31.078 1.00 28.98 179 ILE A C 1
ATOM 1408 O O . ILE A 1 179 ? -7.777 6.483 -30.886 1.00 28.98 179 ILE A O 1
ATOM 1412 N N . MET A 1 180 ? -7.718 8.644 -31.479 1.00 27.09 180 MET A N 1
ATOM 1413 C CA . MET A 1 180 ? -8.815 8.643 -32.438 1.00 27.09 180 MET A CA 1
ATOM 1414 C C . MET A 1 180 ? -8.606 9.823 -33.382 1.00 27.09 180 MET A C 1
ATOM 1416 O O . MET A 1 180 ? -8.711 10.988 -33.007 1.00 27.09 180 MET A O 1
ATOM 1420 N N . HIS A 1 181 ? -8.254 9.474 -34.618 1.00 27.67 181 HIS A N 1
ATOM 1421 C CA . HIS A 1 181 ? -8.401 10.305 -35.802 1.00 27.67 181 HIS A CA 1
ATOM 1422 C C . HIS A 1 181 ? -9.723 11.091 -35.792 1.00 27.67 181 HIS A C 1
ATOM 1424 O O . HIS A 1 181 ? -10.779 10.517 -35.535 1.00 27.67 181 HIS A O 1
ATOM 1430 N N . GLY A 1 182 ? -9.665 12.345 -36.247 1.00 24.27 182 GLY A N 1
ATOM 1431 C CA . GLY A 1 182 ? -10.794 12.984 -36.923 1.00 24.27 182 GLY A CA 1
ATOM 1432 C C . GLY A 1 182 ? -11.305 14.280 -36.297 1.00 24.27 182 GLY A C 1
ATOM 1433 O O . GLY A 1 182 ? -12.106 14.256 -35.378 1.00 24.27 182 GLY A O 1
ATOM 1434 N N . LEU A 1 183 ? -10.951 15.390 -36.957 1.00 27.67 183 LEU A N 1
ATOM 1435 C CA . LEU A 1 183 ? -11.890 16.452 -37.351 1.00 27.67 183 LEU A CA 1
ATOM 1436 C C . LEU A 1 183 ? -12.581 17.275 -36.237 1.00 27.67 183 LEU A C 1
ATOM 1438 O O . LEU A 1 183 ? -13.641 16.914 -35.747 1.00 27.67 183 LEU A O 1
ATOM 1442 N N . ILE A 1 184 ? -12.064 18.492 -35.996 1.00 29.22 184 ILE A N 1
ATOM 1443 C CA . ILE A 1 184 ? -12.671 19.793 -36.393 1.00 29.22 184 ILE A CA 1
ATOM 1444 C C . ILE A 1 184 ? -12.268 20.920 -35.421 1.00 29.22 184 ILE A C 1
ATOM 1446 O O . ILE A 1 184 ? -12.618 20.924 -34.248 1.00 29.22 184 ILE A O 1
ATOM 1450 N N . HIS A 1 185 ? -11.537 21.891 -35.982 1.00 28.61 185 HIS A N 1
ATOM 1451 C CA . HIS A 1 185 ? -11.455 23.316 -35.637 1.00 28.61 185 HIS A CA 1
ATOM 1452 C C . HIS A 1 185 ? -11.855 23.769 -34.221 1.00 28.61 185 HIS A C 1
ATOM 1454 O O . HIS A 1 185 ? -13.018 24.073 -33.960 1.00 28.61 185 HIS A O 1
ATOM 1460 N N . LEU A 1 186 ? -10.852 24.059 -33.389 1.00 28.14 186 LEU A N 1
ATOM 1461 C CA . LEU A 1 186 ? -10.974 25.100 -32.369 1.00 28.14 186 LEU A CA 1
ATOM 1462 C C . LEU A 1 186 ? -10.591 26.444 -32.998 1.00 28.14 186 LEU A C 1
ATOM 1464 O O . LEU A 1 186 ? -9.421 26.757 -33.215 1.00 28.14 186 LEU A O 1
ATOM 1468 N N . LYS A 1 187 ? -11.627 27.219 -33.337 1.00 28.22 187 LYS A N 1
ATOM 1469 C CA . LYS A 1 187 ? -11.536 28.670 -33.495 1.00 28.22 187 LYS A CA 1
ATOM 1470 C C . LYS A 1 187 ? -11.029 29.256 -32.178 1.00 28.22 187 LYS A C 1
ATOM 1472 O O . LYS A 1 187 ? -11.648 29.065 -31.136 1.00 28.22 187 LYS A O 1
ATOM 1477 N N . ILE A 1 188 ? -9.931 29.991 -32.279 1.00 36.62 188 ILE A N 1
ATOM 1478 C CA . ILE A 1 188 ? -9.505 31.010 -31.323 1.00 36.62 188 ILE A CA 1
ATOM 1479 C C . ILE A 1 188 ? -10.669 31.992 -31.140 1.00 36.62 188 ILE A C 1
ATOM 1481 O O . ILE A 1 188 ? -11.154 32.542 -32.131 1.00 36.62 188 ILE A O 1
ATOM 1485 N N . ILE A 1 189 ? -11.109 32.206 -29.900 1.00 30.88 189 ILE A N 1
ATOM 1486 C CA . ILE A 1 189 ? -11.806 33.428 -29.493 1.00 30.88 189 ILE A CA 1
ATOM 1487 C C . ILE A 1 189 ? -11.210 33.868 -28.154 1.00 30.88 189 ILE A C 1
ATOM 1489 O O . ILE A 1 189 ? -11.309 33.156 -27.156 1.00 30.88 189 ILE A O 1
ATOM 1493 N N . ASP A 1 190 ? -10.568 35.032 -28.206 1.00 33.41 190 ASP A N 1
ATOM 1494 C CA . ASP A 1 190 ? -10.081 35.848 -27.097 1.00 33.41 190 ASP A CA 1
ATOM 1495 C C . ASP A 1 190 ? -11.214 36.440 -26.233 1.00 33.41 190 ASP A C 1
ATOM 1497 O O . ASP A 1 190 ? -12.362 36.542 -26.675 1.00 33.41 190 ASP A O 1
ATOM 1501 N N . ASN A 1 191 ? -10.794 36.994 -25.084 1.00 28.28 191 ASN A N 1
ATOM 1502 C CA . ASN A 1 191 ? -11.482 37.893 -24.134 1.00 28.28 191 ASN A CA 1
ATOM 1503 C C . ASN A 1 191 ? -12.241 37.165 -23.008 1.00 28.28 191 ASN A C 1
ATOM 1505 O O . ASN A 1 191 ? -13.082 36.310 -23.266 1.00 28.28 191 ASN A O 1
ATOM 1509 N N . VAL A 1 192 ? -11.979 37.449 -21.726 1.00 35.38 192 VAL A N 1
ATOM 1510 C CA . VAL A 1 192 ? -11.856 38.763 -21.051 1.00 35.38 192 VAL A CA 1
ATOM 1511 C C . VAL A 1 192 ? -10.789 38.737 -19.959 1.00 35.38 192 VAL A C 1
ATOM 1513 O O . VAL A 1 192 ? -10.712 37.710 -19.250 1.00 35.38 192 VAL A O 1
#

Secondary structure (DSSP, 8-state):
---EEEEEEEEESSSPEEEEEEEEEESEEEEPPPSEE-TTEEEEEEEE--TT-TTEEEEEEEEEETTEEEEEEEEEESSSS--EEEEEEEE-SS----EEEEEEEEEETTS--EESS--SS-SSEEEEEEEEEEPP----HHHHHHHHHHSTT--TT------TT-S-------------------------